Protein AF-A0A358SJ79-F1 (afdb_monomer_lite)

Foldseek 3Di:
DDWDCVLVDTAAFLQVLLQLLLVLLVQLLVCVVVVNVVSNVVSLVVNVVSVVVQQVQQVVQCVVAVHLARARHSHYHCCVDPNVQLLALSRLNNQANSVRLQSSVLSVHDDDHRVLPRLVVSVVVSVVSCVPPEDPLASFAHPPARHHALQSLLSLSCVLSDLPRQQSSVSNLVCCVQAAAQDVLKGARGFHGFDPPDPDPGTYGPDHDDDIRPVSSSVSSVVSVDVCAWDHGSVQEIEGNSNPDLVQAPAPHKDKDFQCAGPPRFGKIWIWHHHFQKIKIFMDGDFTPFKYWYAHSLQQLWFPDKPAADDDNNRSTGIHGSPDGMMITGTNHRD

pLDDT: mean 95.7, std 3.63, range [72.31, 98.81]

Structure (mmCIF, N/CA/C/O backbone):
data_AF-A0A358SJ79-F1
#
_entry.id   AF-A0A358SJ79-F1
#
loop_
_atom_site.group_PDB
_atom_site.id
_atom_site.type_symbol
_atom_site.label_atom_id
_atom_site.label_alt_id
_atom_site.label_comp_id
_atom_site.label_asym_id
_atom_site.label_entity_id
_atom_site.label_seq_id
_atom_site.pdbx_PDB_ins_code
_atom_site.Cartn_x
_atom_site.Cartn_y
_atom_site.Cartn_z
_atom_site.occupancy
_atom_site.B_iso_or_equiv
_atom_site.auth_seq_id
_atom_site.auth_comp_id
_atom_site.auth_asym_id
_atom_site.auth_atom_id
_atom_site.pdbx_PDB_model_num
ATOM 1 N N . MET A 1 1 ? 10.105 12.986 -18.912 1.00 76.25 1 MET A N 1
ATOM 2 C CA . MET A 1 1 ? 10.526 11.671 -18.401 1.00 76.25 1 MET A CA 1
ATOM 3 C C . MET A 1 1 ? 12.013 11.557 -18.623 1.00 76.25 1 MET A C 1
ATOM 5 O O . MET A 1 1 ? 12.483 11.975 -19.678 1.00 76.25 1 MET A O 1
ATOM 9 N N . GLU A 1 2 ? 12.714 11.064 -17.617 1.00 87.50 2 GLU A N 1
ATOM 10 C CA . GLU A 1 2 ? 14.151 10.809 -17.635 1.00 87.50 2 GLU A CA 1
ATOM 11 C C . GLU A 1 2 ? 14.355 9.294 -17.577 1.00 87.50 2 GLU A C 1
ATOM 13 O O . GLU A 1 2 ? 13.501 8.588 -17.044 1.00 87.50 2 GLU A O 1
ATOM 18 N N . GLU A 1 3 ? 15.413 8.803 -18.215 1.00 94.88 3 GLU A N 1
ATOM 19 C CA . GLU A 1 3 ? 15.791 7.393 -18.126 1.00 94.88 3 GLU A CA 1
ATOM 20 C C . GLU A 1 3 ? 16.609 7.199 -16.846 1.00 94.88 3 GLU A C 1
ATOM 22 O O . GLU A 1 3 ? 17.559 7.946 -16.605 1.00 94.88 3 GLU A O 1
ATOM 27 N N . THR A 1 4 ? 16.252 6.207 -16.036 1.00 94.94 4 THR A N 1
ATOM 28 C CA . THR A 1 4 ? 16.901 5.912 -14.750 1.00 94.94 4 THR A CA 1
ATOM 29 C C . THR A 1 4 ? 17.309 4.441 -14.684 1.00 94.94 4 THR A C 1
ATOM 31 O O . THR A 1 4 ? 16.914 3.633 -15.526 1.00 94.94 4 THR A O 1
ATOM 34 N N . SER A 1 5 ? 18.109 4.087 -13.674 1.00 94.44 5 SER A N 1
ATOM 35 C CA . SER A 1 5 ? 18.530 2.706 -13.398 1.00 94.44 5 SER A CA 1
ATOM 36 C C . SER A 1 5 ? 17.853 2.142 -12.137 1.00 94.44 5 SER A C 1
ATOM 38 O O . SER A 1 5 ? 18.414 1.260 -11.486 1.00 94.44 5 SER A O 1
ATOM 40 N N . ASP A 1 6 ? 16.667 2.647 -11.783 1.00 90.44 6 ASP A N 1
ATOM 41 C CA . ASP A 1 6 ? 16.073 2.481 -10.445 1.00 90.44 6 ASP A CA 1
ATOM 42 C C . ASP A 1 6 ? 15.600 1.050 -10.127 1.00 90.44 6 ASP A C 1
ATOM 44 O O . ASP A 1 6 ? 15.408 0.706 -8.963 1.00 90.44 6 ASP A O 1
ATOM 48 N N . ILE A 1 7 ? 15.493 0.179 -11.136 1.00 90.75 7 ILE A N 1
ATOM 49 C CA . ILE A 1 7 ? 15.242 -1.266 -10.962 1.00 90.75 7 ILE A CA 1
ATOM 50 C C . ILE A 1 7 ? 16.415 -2.143 -11.425 1.00 90.75 7 ILE A C 1
ATOM 52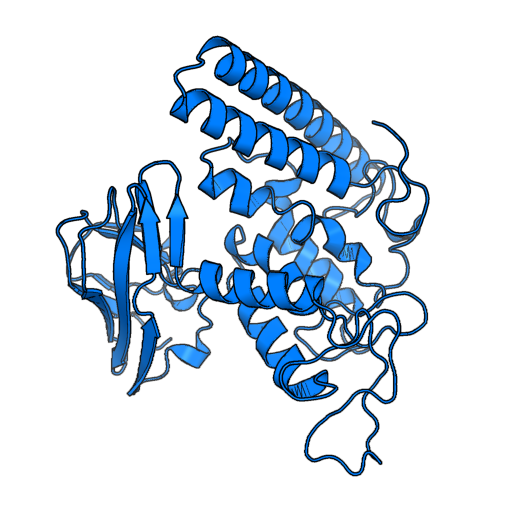 O O . ILE A 1 7 ? 16.222 -3.233 -11.973 1.00 90.75 7 ILE A O 1
ATOM 56 N N . ASP A 1 8 ? 17.642 -1.637 -11.273 1.00 90.12 8 ASP A N 1
ATOM 57 C CA . ASP A 1 8 ? 18.886 -2.257 -11.760 1.00 90.12 8 ASP A CA 1
ATOM 58 C C . ASP A 1 8 ? 18.888 -2.513 -13.280 1.00 90.12 8 ASP A C 1
ATOM 60 O O . ASP A 1 8 ? 19.526 -3.438 -13.799 1.00 90.12 8 ASP A O 1
ATOM 64 N N . ALA A 1 9 ? 18.140 -1.687 -14.012 1.00 93.06 9 ALA A N 1
ATOM 65 C CA . ALA A 1 9 ? 18.086 -1.658 -15.463 1.00 93.06 9 ALA A CA 1
ATOM 66 C C . ALA A 1 9 ? 17.730 -0.248 -15.939 1.00 93.06 9 ALA A C 1
ATOM 68 O O . ALA A 1 9 ? 16.904 0.419 -15.318 1.00 93.06 9 ALA A O 1
ATOM 69 N N . ASN A 1 10 ? 18.314 0.173 -17.062 1.00 95.88 10 ASN A N 1
ATOM 70 C CA . ASN A 1 10 ? 17.961 1.440 -17.693 1.00 95.88 10 ASN A CA 1
ATOM 71 C C . ASN A 1 10 ? 16.548 1.374 -18.279 1.00 95.88 10 ASN A C 1
ATOM 73 O O . ASN A 1 10 ? 16.220 0.417 -18.987 1.00 95.88 10 ASN A O 1
ATOM 77 N N . GLY A 1 11 ? 15.733 2.386 -18.001 1.00 95.44 11 GLY A N 1
ATOM 78 C CA . GLY A 1 11 ? 14.413 2.532 -18.599 1.00 95.44 11 GLY A CA 1
ATOM 79 C C . GLY A 1 11 ? 13.653 3.736 -18.060 1.00 95.44 11 GLY A C 1
ATOM 80 O O . GLY A 1 11 ? 14.179 4.547 -17.304 1.00 95.44 11 GLY A O 1
ATOM 81 N N . TYR A 1 12 ? 12.397 3.857 -18.484 1.00 96.38 12 TYR A N 1
ATOM 82 C CA . TYR A 1 12 ? 11.490 4.915 -18.042 1.00 96.38 12 TYR A CA 1
ATOM 83 C C . TYR A 1 12 ? 10.493 4.321 -17.062 1.00 96.38 12 TYR A C 1
ATOM 85 O O . TYR A 1 12 ? 9.410 3.895 -17.464 1.00 96.38 12 TYR A O 1
ATOM 93 N N . TRP A 1 13 ? 10.859 4.226 -15.791 1.00 96.12 13 TRP A N 1
ATOM 94 C CA . TRP A 1 13 ? 10.078 3.441 -14.849 1.00 96.12 13 TRP A CA 1
ATOM 95 C C . TRP A 1 13 ? 8.879 4.223 -14.312 1.00 96.12 13 TRP A C 1
ATOM 97 O O . TRP A 1 13 ? 8.912 5.428 -14.053 1.00 96.12 13 TRP A O 1
ATOM 107 N N . THR A 1 14 ? 7.760 3.519 -14.169 1.00 95.25 14 THR A N 1
ATOM 108 C CA . THR A 1 14 ? 6.545 4.081 -13.559 1.00 95.25 14 THR A CA 1
ATOM 109 C C . THR A 1 14 ? 6.793 4.530 -12.126 1.00 95.25 14 THR A C 1
ATOM 111 O O . THR A 1 14 ? 6.205 5.513 -11.676 1.00 95.25 14 THR A O 1
ATOM 114 N N . ILE A 1 15 ? 7.685 3.833 -11.422 1.00 95.19 15 ILE A N 1
ATOM 115 C CA . ILE A 1 15 ? 7.997 4.107 -10.029 1.00 95.19 15 ILE A CA 1
ATOM 116 C C . ILE A 1 15 ? 8.575 5.496 -9.807 1.00 95.19 15 ILE A C 1
ATOM 118 O O . ILE A 1 15 ? 8.064 6.188 -8.939 1.00 95.19 15 ILE A O 1
ATOM 122 N N . ASP A 1 16 ? 9.498 5.952 -10.649 1.00 95.56 16 ASP A N 1
ATOM 123 C CA . ASP A 1 16 ? 10.162 7.253 -10.517 1.00 95.56 16 ASP A CA 1
ATOM 124 C C . ASP A 1 16 ? 9.137 8.398 -10.499 1.00 95.56 16 ASP A C 1
ATOM 126 O O . ASP A 1 16 ? 9.213 9.347 -9.716 1.00 95.56 16 ASP A O 1
ATOM 130 N N . ASN A 1 17 ? 8.109 8.284 -11.346 1.00 95.75 17 ASN A N 1
ATOM 131 C CA . ASN A 1 17 ? 7.041 9.275 -11.439 1.00 95.75 17 ASN A CA 1
ATOM 132 C C . ASN A 1 17 ? 6.123 9.218 -10.209 1.00 95.75 17 ASN A C 1
ATOM 134 O O . ASN A 1 17 ? 5.745 10.262 -9.677 1.00 95.75 17 ASN A O 1
ATOM 138 N N . TYR A 1 18 ? 5.785 8.020 -9.722 1.00 96.50 18 TYR A N 1
ATOM 139 C CA . TYR A 1 18 ? 4.982 7.871 -8.506 1.00 96.50 18 TYR A CA 1
ATOM 140 C C . TYR A 1 18 ? 5.740 8.283 -7.238 1.00 96.50 18 TYR A C 1
ATOM 142 O O . TYR A 1 18 ? 5.146 8.912 -6.364 1.00 96.50 18 TYR A O 1
ATOM 150 N N . GLU A 1 19 ? 7.042 8.026 -7.151 1.00 95.50 19 GLU A N 1
ATOM 151 C CA . GLU A 1 19 ? 7.907 8.523 -6.079 1.00 95.50 19 GLU A CA 1
ATOM 152 C C . GLU A 1 19 ? 7.944 10.048 -6.059 1.00 95.50 19 GLU A C 1
ATOM 154 O O . GLU A 1 19 ? 7.731 10.663 -5.012 1.00 95.50 19 GLU A O 1
ATOM 159 N N . ALA A 1 20 ? 8.132 10.679 -7.220 1.00 96.25 20 ALA A N 1
ATOM 160 C CA . ALA A 1 20 ? 8.110 12.132 -7.333 1.00 96.25 20 ALA A CA 1
ATOM 161 C C . ALA A 1 20 ? 6.735 12.719 -6.958 1.00 96.25 20 ALA A C 1
ATOM 163 O O . ALA A 1 20 ? 6.667 13.716 -6.234 1.00 96.25 20 ALA A O 1
ATOM 164 N N . LEU A 1 21 ? 5.631 12.084 -7.371 1.00 97.75 21 LEU A N 1
ATOM 165 C CA . LEU A 1 21 ? 4.280 12.474 -6.954 1.00 97.75 21 LEU A CA 1
ATOM 166 C C . LEU A 1 21 ? 4.099 12.371 -5.435 1.00 97.75 21 LEU A C 1
ATOM 168 O O . LEU A 1 21 ? 3.561 13.292 -4.813 1.00 97.75 21 LEU A O 1
ATOM 172 N N . MET A 1 22 ? 4.568 11.284 -4.824 1.00 96.81 22 MET A N 1
ATOM 173 C CA . MET A 1 22 ? 4.518 11.108 -3.375 1.00 96.81 22 MET A CA 1
ATOM 174 C C . MET A 1 22 ? 5.373 12.159 -2.648 1.00 96.81 22 MET A C 1
ATOM 176 O O . MET A 1 22 ? 4.917 12.779 -1.683 1.00 96.81 22 MET A O 1
ATOM 180 N N . GLY A 1 23 ? 6.577 12.438 -3.154 1.00 97.12 23 GLY A N 1
ATOM 181 C CA . GLY A 1 23 ? 7.464 13.479 -2.637 1.00 97.12 23 GLY A CA 1
ATOM 182 C C . GLY A 1 23 ? 6.829 14.871 -2.678 1.00 97.12 23 GLY A C 1
ATOM 183 O O . GLY A 1 23 ? 6.860 15.594 -1.682 1.00 97.12 23 GLY A O 1
ATOM 184 N N . LEU A 1 24 ? 6.180 15.233 -3.789 1.00 98.31 24 LEU A N 1
ATOM 185 C CA . LEU A 1 24 ? 5.467 16.506 -3.934 1.00 98.31 24 LEU A CA 1
ATOM 186 C C . LEU A 1 24 ? 4.251 16.603 -2.999 1.00 98.31 24 LEU A C 1
ATOM 188 O O . LEU A 1 24 ? 4.017 17.661 -2.409 1.00 98.31 24 LEU A O 1
ATOM 192 N N . ALA A 1 25 ? 3.506 15.510 -2.808 1.00 97.81 25 ALA A N 1
ATOM 193 C CA . ALA A 1 25 ? 2.391 15.455 -1.862 1.00 97.81 25 ALA A CA 1
ATOM 194 C C . ALA A 1 25 ? 2.851 15.673 -0.410 1.00 97.81 25 ALA A C 1
ATOM 196 O O . ALA A 1 25 ? 2.281 16.503 0.307 1.00 97.81 25 ALA A O 1
ATOM 197 N N . ALA A 1 26 ? 3.912 14.977 0.007 1.00 96.94 26 ALA A N 1
ATOM 198 C CA . ALA A 1 26 ? 4.508 15.148 1.329 1.00 96.94 26 ALA A CA 1
ATOM 199 C C . ALA A 1 26 ? 5.094 16.558 1.509 1.00 96.94 26 ALA A C 1
ATOM 201 O O . ALA A 1 26 ? 4.888 17.190 2.547 1.00 96.94 26 ALA A O 1
ATOM 202 N N . TYR A 1 27 ? 5.777 17.087 0.488 1.00 98.25 27 TYR A N 1
ATOM 203 C CA . TYR A 1 27 ? 6.354 18.429 0.526 1.00 98.25 27 TYR A CA 1
ATOM 204 C C . TYR A 1 27 ? 5.282 19.516 0.651 1.00 98.25 27 TYR A C 1
ATOM 206 O O . TYR A 1 27 ? 5.424 20.414 1.482 1.00 98.25 27 TYR A O 1
ATOM 214 N N . ARG A 1 28 ? 4.174 19.404 -0.098 1.00 98.25 28 ARG A N 1
ATOM 215 C CA . ARG A 1 28 ? 3.013 20.295 0.050 1.00 98.25 28 ARG A CA 1
ATOM 216 C C . ARG A 1 28 ? 2.529 20.311 1.496 1.00 98.25 28 ARG A C 1
ATOM 218 O O . ARG A 1 28 ? 2.391 21.383 2.080 1.00 98.25 28 ARG A O 1
ATOM 225 N N . TRP A 1 29 ? 2.315 19.130 2.077 1.00 96.12 29 TRP A N 1
ATOM 226 C CA . TRP A 1 29 ? 1.846 19.012 3.456 1.00 96.12 29 TRP A CA 1
ATOM 227 C C . TRP A 1 29 ? 2.824 19.649 4.453 1.00 96.12 29 TRP A C 1
ATOM 229 O O . TRP A 1 29 ? 2.403 20.412 5.321 1.00 96.12 29 TRP A O 1
ATOM 239 N N . LEU A 1 30 ? 4.133 19.409 4.309 1.00 97.00 30 LEU A N 1
ATOM 240 C CA . LEU A 1 30 ? 5.160 20.027 5.156 1.00 97.00 30 LEU A CA 1
ATOM 241 C C . LEU A 1 30 ? 5.162 21.557 5.036 1.00 97.00 30 LEU A C 1
ATOM 243 O O . LEU A 1 30 ? 5.244 22.251 6.050 1.00 97.00 30 LEU A O 1
ATOM 247 N N . ALA A 1 31 ? 5.039 22.087 3.816 1.00 98.38 31 ALA A N 1
ATOM 248 C CA . ALA A 1 31 ? 4.959 23.522 3.568 1.00 98.38 31 ALA A CA 1
ATOM 249 C C . ALA A 1 31 ? 3.730 24.153 4.247 1.00 98.38 31 ALA A C 1
ATOM 251 O O . ALA A 1 31 ? 3.844 25.225 4.845 1.00 98.38 31 ALA A O 1
ATOM 252 N N . GLU A 1 32 ? 2.583 23.468 4.229 1.00 96.69 32 GLU A N 1
ATOM 253 C CA . GLU A 1 32 ? 1.379 23.876 4.963 1.00 96.69 32 GLU A CA 1
ATOM 254 C C . GLU A 1 32 ? 1.614 23.883 6.480 1.00 96.69 32 GLU A C 1
ATOM 256 O O . GLU A 1 32 ? 1.250 24.857 7.142 1.00 96.69 32 GLU A O 1
ATOM 261 N N . GLN A 1 33 ? 2.281 22.859 7.033 1.00 94.88 33 GLN A N 1
ATOM 262 C CA . GLN A 1 33 ? 2.555 22.781 8.476 1.00 94.88 33 GLN A CA 1
ATOM 263 C C . GLN A 1 33 ? 3.428 23.936 8.984 1.00 94.88 33 GLN A C 1
ATOM 265 O O . GLN A 1 33 ? 3.256 24.385 10.116 1.00 94.88 33 GLN A O 1
ATOM 270 N N . VAL A 1 34 ? 4.350 24.438 8.158 1.00 97.44 34 VAL A N 1
ATOM 271 C CA . VAL A 1 34 ? 5.214 25.581 8.511 1.00 97.44 34 VAL A CA 1
ATOM 272 C C . VAL A 1 34 ? 4.641 26.935 8.070 1.00 97.44 34 VAL A C 1
ATOM 274 O O . VAL A 1 34 ? 5.309 27.958 8.213 1.00 97.44 34 VAL A O 1
ATOM 277 N N . GLY A 1 35 ? 3.418 26.966 7.528 1.00 98.00 35 GLY A N 1
ATOM 278 C CA . GLY A 1 35 ? 2.746 28.191 7.084 1.00 98.00 35 GLY A CA 1
ATOM 279 C C . GLY A 1 35 ? 3.306 28.803 5.793 1.00 98.00 35 GLY A C 1
ATOM 280 O O . GLY A 1 35 ? 3.017 29.961 5.488 1.00 98.00 35 GLY A O 1
ATOM 281 N N . ASN A 1 36 ? 4.097 28.056 5.017 1.00 98.50 36 ASN A N 1
ATOM 282 C CA . ASN A 1 36 ? 4.659 28.520 3.750 1.00 98.50 36 ASN A CA 1
ATOM 283 C C . ASN A 1 36 ? 3.694 28.243 2.588 1.00 98.50 36 ASN A C 1
ATOM 285 O O . ASN A 1 36 ? 3.856 27.300 1.811 1.00 98.50 36 ASN A O 1
ATOM 289 N N . THR A 1 37 ? 2.685 29.103 2.459 1.00 98.19 37 THR A N 1
ATOM 290 C CA . THR A 1 37 ? 1.635 28.975 1.437 1.00 98.19 37 THR A CA 1
ATOM 291 C C . THR A 1 37 ? 2.170 29.042 0.005 1.00 98.19 37 THR A C 1
ATOM 293 O O . THR A 1 37 ? 1.609 28.400 -0.880 1.00 98.19 37 THR A O 1
ATOM 296 N N . GLY A 1 38 ? 3.273 29.763 -0.232 1.00 98.69 38 GLY A N 1
ATOM 297 C CA . GLY A 1 38 ? 3.918 29.842 -1.546 1.00 98.69 38 GLY A CA 1
ATOM 298 C C . GLY A 1 38 ? 4.510 28.504 -1.991 1.00 98.69 38 GLY A C 1
ATOM 299 O O . GLY A 1 38 ? 4.260 28.069 -3.112 1.00 98.69 38 GLY A O 1
ATOM 300 N N . GLN A 1 39 ? 5.239 27.821 -1.101 1.00 98.69 39 GLN A N 1
ATOM 301 C CA . GLN A 1 39 ? 5.786 26.490 -1.392 1.00 98.69 39 GLN A CA 1
ATOM 302 C C . GLN A 1 39 ? 4.693 25.426 -1.490 1.00 98.69 39 GLN A C 1
ATOM 304 O O . GLN A 1 39 ? 4.758 24.578 -2.374 1.00 98.69 39 GLN A O 1
ATOM 309 N N . ALA A 1 40 ? 3.650 25.505 -0.658 1.00 98.62 40 ALA A N 1
ATOM 310 C CA . ALA A 1 40 ? 2.503 24.607 -0.769 1.00 98.62 40 ALA A CA 1
ATOM 311 C C . ALA A 1 40 ? 1.800 24.743 -2.134 1.00 98.62 40 ALA A C 1
ATOM 313 O O . ALA A 1 40 ? 1.504 23.740 -2.784 1.00 98.62 40 ALA A O 1
ATOM 314 N N . ALA A 1 41 ? 1.583 25.976 -2.606 1.00 98.75 41 ALA A N 1
ATOM 315 C CA . ALA A 1 41 ? 0.979 26.233 -3.912 1.00 98.75 41 ALA A CA 1
ATOM 316 C C . ALA A 1 41 ? 1.869 25.765 -5.075 1.00 98.75 41 ALA A C 1
ATOM 318 O O . ALA A 1 41 ? 1.364 25.158 -6.020 1.00 98.75 41 ALA A O 1
ATOM 319 N N . TRP A 1 42 ? 3.184 26.001 -4.996 1.00 98.81 42 TRP A N 1
ATOM 320 C CA . TRP A 1 42 ? 4.139 25.494 -5.985 1.00 98.81 42 TRP A CA 1
ATOM 321 C C . TRP A 1 42 ? 4.118 23.963 -6.046 1.00 98.81 42 TRP A C 1
ATOM 323 O O . TRP A 1 42 ? 3.894 23.400 -7.114 1.00 98.81 42 TRP A O 1
ATOM 333 N N . ALA A 1 43 ? 4.230 23.293 -4.897 1.00 98.75 43 ALA A N 1
ATOM 334 C CA . ALA A 1 43 ? 4.211 21.835 -4.805 1.00 98.75 43 ALA A CA 1
ATOM 335 C C . ALA A 1 43 ? 2.922 21.236 -5.384 1.00 98.75 43 ALA A C 1
ATOM 337 O O . ALA A 1 43 ? 2.965 20.248 -6.112 1.00 98.75 43 ALA A O 1
ATOM 338 N N . ALA A 1 44 ? 1.771 21.857 -5.104 1.00 98.62 44 ALA A N 1
ATOM 339 C CA . ALA A 1 44 ? 0.490 21.442 -5.666 1.00 98.62 44 ALA A CA 1
ATOM 340 C C . ALA A 1 44 ? 0.434 21.607 -7.196 1.00 98.62 44 ALA A C 1
ATOM 342 O O . ALA A 1 44 ? -0.140 20.757 -7.878 1.00 98.62 44 ALA A O 1
ATOM 343 N N . SER A 1 45 ? 1.032 22.673 -7.737 1.00 98.75 45 SER A N 1
ATOM 344 C CA . SER A 1 45 ? 1.116 22.907 -9.183 1.00 98.75 45 SER A CA 1
ATOM 345 C C . SER A 1 45 ? 2.024 21.888 -9.875 1.00 98.75 45 SER A C 1
ATOM 347 O O . SER A 1 45 ? 1.630 21.317 -10.891 1.00 98.75 45 SER A O 1
ATOM 349 N N . GLU A 1 46 ? 3.209 21.624 -9.318 1.00 98.81 46 GLU A N 1
ATOM 350 C CA . GLU A 1 46 ? 4.125 20.604 -9.845 1.00 98.81 46 GLU A CA 1
ATOM 351 C C . GLU A 1 46 ? 3.501 19.211 -9.772 1.00 98.81 46 GLU A C 1
ATOM 353 O O . GLU A 1 46 ? 3.548 18.465 -10.747 1.00 98.81 46 GLU A O 1
ATOM 358 N N . TYR A 1 47 ? 2.832 18.888 -8.660 1.00 98.69 47 TYR A N 1
ATOM 359 C CA . TYR A 1 47 ? 2.112 17.627 -8.501 1.00 98.69 47 TYR A CA 1
ATOM 360 C C . TYR A 1 47 ? 1.059 17.450 -9.597 1.00 98.69 47 TYR A C 1
ATOM 362 O O . TYR A 1 47 ? 1.017 16.416 -10.257 1.00 98.69 47 TYR A O 1
ATOM 370 N N . ALA A 1 48 ? 0.217 18.464 -9.822 1.00 98.75 48 ALA A N 1
ATOM 371 C CA . ALA A 1 48 ? -0.835 18.397 -10.831 1.00 98.75 48 ALA A CA 1
ATOM 372 C C . ALA A 1 48 ? -0.266 18.268 -12.254 1.00 98.75 48 ALA A C 1
ATOM 374 O O . ALA A 1 48 ? -0.796 17.506 -13.061 1.00 98.75 48 ALA A O 1
ATOM 375 N N . SER A 1 49 ? 0.822 18.985 -12.550 1.00 98.62 49 SER A N 1
ATOM 376 C CA . SER A 1 49 ? 1.528 18.910 -13.833 1.00 98.62 49 SER A CA 1
ATOM 377 C C . SER A 1 49 ? 2.119 17.516 -14.074 1.00 98.62 49 SER A C 1
ATOM 379 O O . SER A 1 49 ? 1.882 16.911 -15.123 1.00 98.62 49 SER A O 1
ATOM 381 N N . LEU A 1 50 ? 2.830 16.970 -13.080 1.00 98.25 50 LEU A N 1
ATOM 382 C CA . LEU A 1 50 ? 3.433 15.642 -13.153 1.00 98.25 50 LEU A CA 1
ATOM 383 C C . LEU A 1 50 ? 2.373 14.543 -13.254 1.00 98.25 50 LEU A C 1
ATOM 385 O O . LEU A 1 50 ? 2.521 13.639 -14.075 1.00 98.25 50 LEU A O 1
ATOM 389 N N . LEU A 1 51 ? 1.289 14.634 -12.478 1.00 98.50 51 LEU A N 1
ATOM 390 C CA . LEU A 1 51 ? 0.198 13.661 -12.523 1.00 98.50 51 LEU A CA 1
ATOM 391 C C . LEU A 1 51 ? -0.443 13.650 -13.911 1.00 98.50 51 LEU A C 1
ATOM 393 O O . LEU A 1 51 ? -0.567 12.593 -14.517 1.00 98.50 51 LEU A O 1
ATOM 397 N N . ALA A 1 52 ? -0.745 14.826 -14.470 1.00 98.56 52 ALA A N 1
ATOM 398 C CA . ALA A 1 52 ? -1.306 14.932 -15.813 1.00 98.56 52 ALA A CA 1
ATOM 399 C C . ALA A 1 52 ? -0.371 14.364 -16.896 1.00 98.56 52 ALA A C 1
ATOM 401 O O . ALA A 1 52 ? -0.840 13.731 -17.841 1.00 98.56 52 ALA A O 1
ATOM 402 N N . ALA A 1 53 ? 0.945 14.577 -16.785 1.00 98.19 53 ALA A N 1
ATOM 403 C CA . ALA A 1 53 ? 1.920 14.026 -17.728 1.00 98.19 53 ALA A CA 1
ATOM 404 C C . ALA A 1 53 ? 2.073 12.500 -17.596 1.00 98.19 53 ALA A C 1
ATOM 406 O O . ALA A 1 53 ? 2.170 11.804 -18.611 1.00 98.19 53 ALA A O 1
ATOM 407 N N . THR A 1 54 ? 2.067 11.997 -16.360 1.00 97.56 54 THR A N 1
ATOM 408 C CA . THR A 1 54 ? 2.130 10.566 -16.033 1.00 97.56 54 THR A CA 1
ATOM 409 C C . THR A 1 54 ? 0.895 9.854 -16.577 1.00 97.56 54 THR A C 1
ATOM 411 O O . THR A 1 54 ? 1.025 8.925 -17.374 1.00 97.56 54 THR A O 1
ATOM 414 N N . ASP A 1 55 ? -0.295 10.360 -16.244 1.00 98.38 55 ASP A N 1
ATOM 415 C CA . ASP A 1 55 ? -1.578 9.816 -16.689 1.00 98.38 55 ASP A CA 1
ATOM 416 C C . ASP A 1 55 ? -1.680 9.832 -18.212 1.00 98.38 55 ASP A C 1
ATOM 418 O O . ASP A 1 55 ? -1.919 8.794 -18.818 1.00 98.38 55 ASP A O 1
ATOM 422 N N . LYS A 1 56 ? -1.378 10.968 -18.856 1.00 98.50 56 LYS A N 1
ATOM 423 C CA . LYS A 1 56 ? -1.395 11.080 -20.322 1.00 98.50 56 LYS A CA 1
ATOM 424 C C . LYS A 1 56 ? -0.484 10.059 -21.002 1.00 98.50 56 LYS A C 1
ATOM 426 O O . LYS A 1 56 ? -0.812 9.574 -22.083 1.00 98.50 56 LYS A O 1
ATOM 431 N N . THR A 1 57 ? 0.682 9.792 -20.421 1.00 98.44 57 THR A N 1
ATOM 432 C CA . THR A 1 57 ? 1.637 8.841 -20.995 1.00 98.44 57 THR A CA 1
ATOM 433 C C . THR A 1 57 ? 1.108 7.417 -20.864 1.00 98.44 57 THR A C 1
ATOM 435 O O . THR A 1 57 ? 1.050 6.699 -21.857 1.00 98.44 57 THR A O 1
ATOM 438 N N . LEU A 1 58 ? 0.639 7.032 -19.677 1.00 98.25 58 LEU A N 1
ATOM 439 C CA . LEU A 1 58 ? 0.075 5.702 -19.446 1.00 98.25 58 LEU A CA 1
ATOM 440 C C . LEU A 1 58 ? -1.206 5.467 -20.255 1.00 98.25 58 LEU A C 1
ATOM 442 O O . LEU A 1 58 ? -1.358 4.402 -20.848 1.00 98.25 58 LEU A O 1
ATOM 446 N N . ASP A 1 59 ? -2.074 6.473 -20.367 1.00 98.38 59 ASP A N 1
ATOM 447 C CA . ASP A 1 59 ? -3.279 6.442 -21.204 1.00 98.38 59 ASP A CA 1
ATOM 448 C C . ASP A 1 59 ? -2.964 6.275 -22.698 1.00 98.38 59 ASP A C 1
ATOM 450 O O . ASP A 1 59 ? -3.831 5.849 -23.459 1.00 98.38 59 ASP A O 1
ATOM 454 N N . ALA A 1 60 ? -1.744 6.593 -23.141 1.00 98.38 60 ALA A N 1
ATOM 455 C CA . ALA A 1 60 ? -1.288 6.312 -24.499 1.00 98.38 60 ALA A CA 1
ATOM 456 C C . ALA A 1 60 ? -0.671 4.907 -24.616 1.00 98.38 60 ALA A C 1
ATOM 458 O O . ALA A 1 60 ? -1.035 4.159 -25.523 1.00 98.38 60 ALA A O 1
ATOM 459 N N . THR A 1 61 ? 0.224 4.539 -23.695 1.00 98.38 61 THR A N 1
ATOM 460 C CA . THR A 1 61 ? 0.959 3.262 -23.708 1.00 98.38 61 THR A CA 1
ATOM 461 C C . THR A 1 61 ? 0.027 2.062 -23.544 1.00 98.38 61 THR A C 1
ATOM 463 O O . THR A 1 61 ? 0.050 1.131 -24.344 1.00 98.38 61 THR A O 1
ATOM 466 N N . ILE A 1 62 ? -0.857 2.095 -22.544 1.00 98.56 62 ILE A N 1
ATOM 467 C CA . ILE A 1 62 ? -1.741 0.972 -22.201 1.00 98.56 62 ILE A CA 1
ATOM 468 C C . ILE A 1 62 ? -2.593 0.511 -23.396 1.00 98.56 62 ILE A C 1
ATOM 470 O O . ILE A 1 62 ? -2.548 -0.678 -23.721 1.00 98.56 62 ILE A O 1
ATOM 474 N N . PRO A 1 63 ? -3.353 1.380 -24.093 1.00 98.31 63 PRO A N 1
ATOM 475 C CA . PRO A 1 63 ? -4.120 0.944 -25.255 1.00 98.31 63 PRO A CA 1
ATOM 476 C C . PRO A 1 63 ? -3.252 0.621 -26.478 1.00 98.31 63 PRO A C 1
ATOM 478 O O . PRO A 1 63 ? -3.642 -0.263 -27.241 1.00 98.31 63 PRO A O 1
ATOM 481 N N . ALA A 1 64 ? -2.109 1.293 -26.676 1.00 98.31 64 ALA A N 1
ATOM 482 C CA . ALA A 1 64 ? -1.208 1.023 -27.801 1.00 98.31 64 ALA A CA 1
ATOM 483 C C . ALA A 1 64 ? -0.619 -0.396 -27.748 1.00 98.31 64 ALA A C 1
ATOM 485 O O . ALA A 1 64 ? -0.504 -1.049 -28.784 1.00 98.31 64 ALA A O 1
ATOM 486 N N . ASP A 1 65 ? -0.330 -0.886 -26.542 1.00 98.06 65 ASP A N 1
ATOM 487 C CA . ASP A 1 65 ? 0.206 -2.226 -26.287 1.00 98.06 65 ASP A CA 1
ATOM 488 C C . ASP A 1 65 ? -0.865 -3.246 -25.851 1.00 98.06 65 ASP A C 1
ATOM 490 O O . ASP A 1 65 ? -0.545 -4.375 -25.478 1.00 98.06 65 ASP A O 1
ATOM 494 N N . HIS A 1 66 ? -2.151 -2.874 -25.907 1.00 97.69 66 HIS A N 1
ATOM 495 C CA . HIS A 1 66 ? -3.291 -3.718 -25.521 1.00 97.69 66 HIS A CA 1
ATOM 496 C C . HIS A 1 66 ? -3.211 -4.273 -24.085 1.00 97.69 66 HIS A C 1
ATOM 498 O O . HIS A 1 66 ? -3.566 -5.425 -23.821 1.00 97.69 66 HIS A O 1
ATOM 504 N N . LEU A 1 67 ? -2.753 -3.450 -23.142 1.00 98.25 67 LEU A N 1
ATOM 505 C CA . LEU A 1 67 ? -2.562 -3.831 -21.746 1.00 98.25 67 LEU A CA 1
ATOM 506 C C . LEU A 1 67 ? -3.849 -3.689 -20.934 1.00 98.25 67 LEU A C 1
ATOM 508 O O . LEU A 1 67 ? -4.681 -2.815 -21.167 1.00 98.25 67 LEU A O 1
ATOM 512 N N . SER A 1 68 ? -3.988 -4.547 -19.926 1.00 97.00 68 SER A N 1
ATOM 513 C CA . SER A 1 68 ? -5.079 -4.511 -18.943 1.00 97.00 68 SER A CA 1
ATOM 514 C C . SER A 1 68 ? -4.565 -4.301 -17.516 1.00 97.00 68 SER A C 1
ATOM 516 O O . SER A 1 68 ? -5.228 -4.686 -16.557 1.00 97.00 68 SER A O 1
ATOM 518 N N . TYR A 1 69 ? -3.346 -3.789 -17.376 1.00 97.81 69 TYR A N 1
ATOM 519 C CA . TYR A 1 69 ? -2.619 -3.622 -16.122 1.00 97.81 69 TYR A CA 1
ATOM 520 C C . TYR A 1 69 ? -1.688 -2.409 -16.235 1.00 97.81 69 TYR A C 1
ATOM 522 O O . TYR A 1 69 ? -1.456 -1.909 -17.336 1.00 97.81 69 TYR A O 1
ATOM 530 N N . LEU A 1 70 ? -1.154 -1.951 -15.105 1.00 97.06 70 LEU A N 1
ATOM 531 C CA . LEU A 1 70 ? -0.141 -0.904 -15.046 1.00 97.06 70 LEU A CA 1
ATOM 532 C C . LEU A 1 70 ? 1.242 -1.506 -15.370 1.00 97.06 70 LEU A C 1
ATOM 534 O O . LEU A 1 70 ? 1.737 -2.319 -14.582 1.00 97.06 70 LEU A O 1
ATOM 538 N N . PRO A 1 71 ? 1.867 -1.179 -16.517 1.00 96.88 71 PRO A N 1
ATOM 539 C CA . PRO A 1 71 ? 3.215 -1.651 -16.823 1.00 96.88 71 PRO A CA 1
ATOM 540 C C . PRO A 1 71 ? 4.245 -1.076 -15.846 1.00 96.88 71 PRO A C 1
ATOM 542 O O . PRO A 1 71 ? 4.048 0.000 -15.302 1.00 96.88 71 PRO A O 1
ATOM 545 N N . CYS A 1 72 ? 5.368 -1.767 -15.634 1.00 95.25 72 CYS A N 1
ATOM 546 C CA . CYS A 1 72 ? 6.453 -1.236 -14.805 1.00 95.25 72 CYS A CA 1
ATOM 547 C C . CYS A 1 72 ? 7.221 -0.105 -15.520 1.00 95.25 72 CYS A C 1
ATOM 549 O O . CYS A 1 72 ? 7.816 0.740 -14.856 1.00 95.25 72 CYS A O 1
ATOM 551 N N . SER A 1 73 ? 7.144 -0.034 -16.854 1.00 95.94 73 SER A N 1
ATOM 552 C CA . SER A 1 73 ? 7.667 1.061 -17.680 1.00 95.94 73 SER A CA 1
ATOM 553 C C . SER A 1 73 ? 6.544 1.988 -18.140 1.00 95.94 73 SER A C 1
ATOM 555 O O . SER A 1 73 ? 5.433 1.545 -18.416 1.00 95.94 73 SER A O 1
ATOM 557 N N . MET A 1 74 ? 6.841 3.277 -18.263 1.00 97.06 74 MET A N 1
ATOM 558 C CA . MET A 1 74 ? 5.923 4.301 -18.754 1.00 97.06 74 MET A CA 1
ATOM 559 C C . MET A 1 74 ? 5.595 4.142 -20.243 1.00 97.06 74 MET A C 1
ATOM 561 O O . MET A 1 74 ? 4.546 4.616 -20.677 1.00 97.06 74 MET A O 1
ATOM 565 N N . ILE A 1 75 ? 6.478 3.525 -21.036 1.00 96.88 75 ILE A N 1
ATOM 566 C CA . ILE A 1 75 ? 6.431 3.609 -22.508 1.00 96.88 75 ILE A CA 1
ATOM 567 C C . ILE A 1 75 ? 6.415 2.263 -23.240 1.00 96.88 75 ILE A C 1
ATOM 569 O O . ILE A 1 75 ? 6.419 2.253 -24.467 1.00 96.88 75 ILE A O 1
ATOM 573 N N . GLU A 1 76 ? 6.441 1.140 -22.524 1.00 96.25 76 GLU A N 1
ATOM 574 C CA . GLU A 1 76 ? 6.489 -0.187 -23.145 1.00 96.25 76 GLU A CA 1
ATOM 575 C C . GLU A 1 76 ? 5.876 -1.264 -22.229 1.00 96.25 76 GLU A C 1
ATOM 577 O O . GLU A 1 76 ? 5.835 -1.100 -21.002 1.00 96.25 76 GLU A O 1
ATOM 582 N N . PRO A 1 77 ? 5.421 -2.399 -22.785 1.00 96.94 77 PRO A N 1
ATOM 583 C CA . PRO A 1 77 ? 4.834 -3.471 -21.997 1.00 96.94 77 PRO A CA 1
ATOM 584 C C . PRO A 1 77 ? 5.899 -4.237 -21.208 1.00 96.94 77 PRO A C 1
ATOM 586 O O . PRO A 1 77 ? 7.042 -4.368 -21.639 1.00 96.94 77 PRO A O 1
ATOM 589 N N . ASN A 1 78 ? 5.503 -4.863 -20.092 1.00 96.69 78 ASN A N 1
ATOM 590 C CA . ASN A 1 78 ? 6.411 -5.699 -19.287 1.00 96.69 78 ASN A CA 1
ATOM 591 C C . ASN A 1 78 ? 7.119 -6.795 -20.102 1.00 96.69 78 ASN A C 1
ATOM 593 O O . ASN A 1 78 ? 8.223 -7.180 -19.752 1.00 96.69 78 ASN A O 1
ATOM 597 N N . THR A 1 79 ? 6.527 -7.299 -21.189 1.00 95.50 79 THR A N 1
ATOM 598 C CA . THR A 1 79 ? 7.176 -8.284 -22.076 1.00 95.50 79 THR A CA 1
ATOM 599 C C . THR A 1 79 ? 8.364 -7.727 -22.863 1.00 95.50 79 THR A C 1
ATOM 601 O O . THR A 1 79 ? 9.157 -8.513 -23.372 1.00 95.50 79 THR A O 1
ATOM 604 N N . GLY A 1 80 ? 8.474 -6.402 -22.991 1.00 94.38 80 GLY A N 1
ATOM 605 C CA . GLY A 1 80 ? 9.546 -5.708 -23.706 1.00 94.38 80 GLY A CA 1
ATOM 606 C C . GLY A 1 80 ? 10.697 -5.231 -22.819 1.00 94.38 80 GLY A C 1
ATOM 607 O O . GLY A 1 80 ? 11.672 -4.714 -23.348 1.00 94.38 80 GLY A O 1
ATOM 608 N N . ASN A 1 81 ? 10.615 -5.412 -21.496 1.00 93.75 81 ASN A N 1
ATOM 609 C CA . ASN A 1 81 ? 11.549 -4.809 -20.544 1.00 93.75 81 ASN A CA 1
ATOM 610 C C . ASN A 1 81 ? 12.002 -5.783 -19.442 1.00 93.75 81 ASN A C 1
ATOM 612 O O . ASN A 1 81 ? 11.790 -6.996 -19.523 1.00 93.75 81 ASN A O 1
ATOM 616 N N . ARG A 1 82 ? 12.641 -5.253 -18.388 1.00 92.38 82 ARG A N 1
ATOM 617 C CA . ARG A 1 82 ? 13.171 -6.034 -17.257 1.00 92.38 82 ARG A CA 1
ATOM 618 C C . ARG A 1 82 ? 12.127 -6.942 -16.595 1.00 92.38 82 ARG A C 1
ATOM 620 O O . ARG A 1 82 ? 12.458 -8.048 -16.171 1.00 92.38 82 ARG A O 1
ATOM 627 N N . CYS A 1 83 ? 10.869 -6.511 -16.569 1.00 95.19 83 CYS A N 1
ATOM 628 C CA . CYS 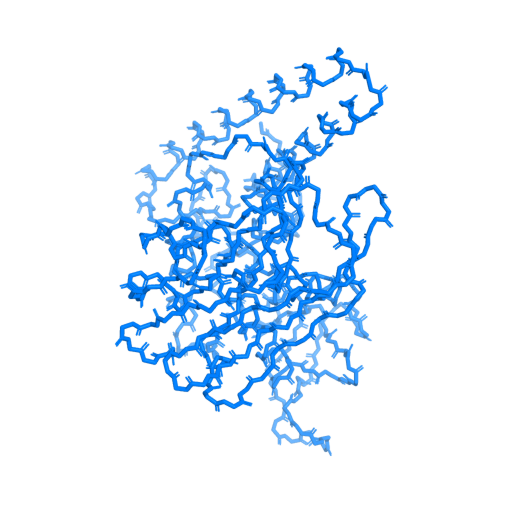A 1 83 ? 9.745 -7.183 -15.919 1.00 95.19 83 CYS A CA 1
ATOM 629 C C . CYS A 1 83 ? 9.141 -8.330 -16.760 1.00 95.19 83 CYS A C 1
ATOM 631 O O . CYS A 1 83 ? 8.060 -8.847 -16.435 1.00 95.19 83 CYS A O 1
ATOM 633 N N . ALA A 1 84 ? 9.804 -8.737 -17.853 1.00 96.12 84 ALA A N 1
ATOM 634 C CA . ALA A 1 84 ? 9.351 -9.811 -18.739 1.00 96.12 84 ALA A CA 1
ATOM 635 C C . ALA A 1 84 ? 9.346 -11.178 -18.045 1.00 96.12 84 ALA A C 1
ATOM 637 O O . ALA A 1 84 ? 8.462 -12.004 -18.302 1.00 96.12 84 ALA A O 1
ATOM 638 N N . ASN A 1 85 ? 10.277 -11.406 -17.115 1.00 96.06 85 ASN A N 1
ATOM 639 C CA . ASN A 1 85 ? 10.220 -12.569 -16.241 1.00 96.06 85 ASN A CA 1
ATOM 640 C C . ASN A 1 85 ? 9.091 -12.390 -15.216 1.00 96.06 85 ASN A C 1
ATOM 642 O O . ASN A 1 85 ? 9.032 -11.387 -14.515 1.00 96.06 85 ASN A O 1
ATOM 646 N N . ALA A 1 86 ? 8.185 -13.365 -15.143 1.00 96.00 86 ALA A N 1
ATOM 647 C CA . ALA A 1 86 ? 7.068 -13.349 -14.203 1.00 96.00 86 ALA A CA 1
ATOM 648 C C . ALA A 1 86 ? 7.526 -13.352 -12.743 1.00 96.00 86 ALA A C 1
ATOM 650 O O . ALA A 1 86 ? 6.892 -12.715 -11.913 1.00 96.00 86 ALA A O 1
ATOM 651 N N . GLU A 1 87 ? 8.611 -14.066 -12.452 1.00 97.06 87 GLU A N 1
ATOM 652 C CA . GLU A 1 87 ? 9.104 -14.281 -11.092 1.00 97.06 87 GLU A CA 1
ATOM 653 C C . GLU A 1 87 ? 10.060 -13.161 -10.632 1.00 97.06 87 GLU A C 1
ATOM 655 O O . GLU A 1 87 ? 10.554 -13.204 -9.507 1.00 97.06 87 GLU A O 1
ATOM 660 N N . ASP A 1 88 ? 10.323 -12.170 -11.498 1.00 96.31 88 ASP A N 1
ATOM 661 C CA . ASP A 1 88 ? 11.076 -10.955 -11.173 1.00 96.31 88 ASP A CA 1
ATOM 662 C C . ASP A 1 88 ? 10.135 -9.900 -10.572 1.00 96.31 88 ASP A C 1
ATOM 664 O O . ASP A 1 88 ? 9.363 -9.265 -11.294 1.00 96.31 88 ASP A O 1
ATOM 668 N N . ALA A 1 89 ? 10.206 -9.712 -9.255 1.00 96.50 89 ALA A N 1
ATOM 669 C CA . ALA A 1 89 ? 9.306 -8.878 -8.460 1.00 96.50 89 ALA A CA 1
ATOM 670 C C . ALA A 1 89 ? 9.277 -7.397 -8.874 1.00 96.50 89 ALA A C 1
ATOM 672 O O . ALA A 1 89 ? 8.366 -6.668 -8.480 1.00 96.50 89 ALA A O 1
ATOM 673 N N . ASN A 1 90 ? 10.207 -6.949 -9.726 1.00 95.06 90 ASN A N 1
ATOM 674 C CA . ASN A 1 90 ? 10.184 -5.609 -10.313 1.00 95.06 90 ASN A CA 1
ATOM 675 C C . ASN A 1 90 ? 8.900 -5.302 -11.106 1.00 95.06 90 ASN A C 1
ATOM 677 O O . ASN A 1 90 ? 8.570 -4.135 -11.307 1.00 95.06 90 ASN A O 1
ATOM 681 N N . TRP A 1 91 ? 8.106 -6.308 -11.498 1.00 95.38 91 TRP A N 1
ATOM 682 C CA . TRP A 1 91 ? 6.777 -6.053 -12.071 1.00 95.38 91 TRP A CA 1
ATOM 683 C C . TRP A 1 91 ? 5.846 -5.277 -11.118 1.00 95.38 91 TRP A C 1
ATOM 685 O O . TRP A 1 91 ? 4.942 -4.595 -11.597 1.00 95.38 91 TRP A O 1
ATOM 695 N N . ALA A 1 92 ? 6.069 -5.374 -9.803 1.00 95.19 92 ALA A N 1
ATOM 696 C CA . ALA A 1 92 ? 5.271 -4.755 -8.744 1.00 95.19 92 ALA A CA 1
ATOM 697 C C . ALA A 1 92 ? 5.939 -3.519 -8.120 1.00 95.19 92 ALA A C 1
ATOM 699 O O . ALA A 1 92 ? 5.429 -2.968 -7.145 1.00 95.19 92 ALA A O 1
ATOM 700 N N . VAL A 1 93 ? 7.072 -3.067 -8.670 1.00 89.44 93 VAL A N 1
ATOM 701 C CA . VAL A 1 93 ? 7.897 -1.994 -8.095 1.00 89.44 93 VAL A CA 1
ATOM 702 C C . VAL A 1 93 ? 7.113 -0.721 -7.718 1.00 89.44 93 VAL A C 1
ATOM 704 O O . VAL A 1 93 ? 7.321 -0.227 -6.604 1.00 89.44 93 VAL A O 1
ATOM 707 N N . PRO A 1 94 ? 6.120 -0.249 -8.509 1.00 90.06 94 PRO A N 1
ATOM 708 C CA . PRO A 1 94 ? 5.339 0.944 -8.164 1.00 90.06 94 PRO A CA 1
ATOM 709 C C . PRO A 1 94 ? 4.604 0.847 -6.824 1.00 90.06 94 PRO A C 1
ATOM 711 O O . PRO A 1 94 ? 4.365 1.866 -6.175 1.00 90.06 94 PRO A O 1
ATOM 714 N N . PHE A 1 95 ? 4.276 -0.372 -6.386 1.00 93.38 95 PHE A N 1
ATOM 715 C CA . PHE A 1 95 ? 3.510 -0.607 -5.166 1.00 93.38 95 PHE A CA 1
ATOM 716 C C . PHE A 1 95 ? 4.300 -0.329 -3.886 1.00 93.38 95 PHE A C 1
ATOM 718 O O . PHE A 1 95 ? 3.692 -0.115 -2.840 1.00 93.38 95 PHE A O 1
ATOM 725 N N . LEU A 1 96 ? 5.634 -0.313 -3.966 1.00 85.81 96 LEU A N 1
ATOM 726 C CA . LEU A 1 96 ? 6.520 -0.296 -2.804 1.00 85.81 96 LEU A CA 1
ATOM 727 C C . LEU A 1 96 ? 7.367 0.968 -2.677 1.00 85.81 96 LEU A C 1
ATOM 729 O O . LEU A 1 96 ? 7.341 1.613 -1.629 1.00 85.81 96 LEU A O 1
ATOM 733 N N . PHE A 1 97 ? 8.165 1.305 -3.690 1.00 78.75 97 PHE A N 1
ATOM 734 C CA . PHE A 1 97 ? 9.059 2.458 -3.540 1.00 78.75 97 PHE A CA 1
ATOM 735 C C . PHE A 1 97 ? 8.325 3.761 -3.893 1.00 78.75 97 PHE A C 1
ATOM 737 O O . PHE A 1 97 ? 8.441 4.740 -3.162 1.00 78.75 97 PHE A O 1
ATOM 744 N N . GLY A 1 98 ? 7.379 3.700 -4.842 1.00 72.31 98 GLY A N 1
ATOM 745 C CA . GLY A 1 98 ? 6.450 4.789 -5.154 1.00 72.31 98 GLY A CA 1
ATOM 746 C C . GLY A 1 98 ? 5.439 5.102 -4.049 1.00 72.31 98 GLY A C 1
ATOM 747 O O . GLY A 1 98 ? 5.252 6.269 -3.713 1.00 72.31 98 GLY A O 1
ATOM 748 N N . ARG A 1 99 ? 4.730 4.084 -3.526 1.00 84.31 99 ARG A N 1
ATOM 749 C CA . ARG A 1 99 ? 3.670 4.173 -2.477 1.00 84.31 99 ARG A CA 1
ATOM 750 C C . ARG A 1 99 ? 2.583 5.247 -2.645 1.00 84.31 99 ARG A C 1
ATOM 752 O O . ARG A 1 99 ? 1.702 5.391 -1.806 1.00 84.31 99 ARG A O 1
ATOM 759 N N . TRP A 1 100 ? 2.564 5.913 -3.792 1.00 95.81 100 TRP A N 1
ATOM 760 C CA . TRP A 1 100 ? 1.753 7.085 -4.074 1.00 95.81 100 TRP A CA 1
ATOM 761 C C . TRP A 1 100 ? 0.250 6.874 -3.901 1.00 95.81 100 TRP A C 1
ATOM 763 O O . TRP A 1 100 ? -0.414 7.727 -3.315 1.00 95.81 100 TRP A O 1
ATOM 773 N N . ALA A 1 101 ? -0.297 5.753 -4.377 1.00 95.75 101 ALA A N 1
ATOM 774 C CA . ALA A 1 101 ? -1.742 5.540 -4.349 1.00 95.75 101 ALA A CA 1
ATOM 775 C C . ALA A 1 101 ? -2.308 5.521 -2.918 1.00 95.75 101 ALA A C 1
ATOM 777 O O . ALA A 1 101 ? -3.389 6.060 -2.672 1.00 95.75 101 ALA A O 1
ATOM 778 N N . TRP A 1 102 ? -1.572 4.924 -1.975 1.00 96.81 102 TRP A N 1
ATOM 779 C CA . TRP A 1 102 ? -1.971 4.848 -0.572 1.00 96.81 102 TRP A CA 1
ATOM 780 C C . TRP A 1 102 ? -1.429 6.023 0.246 1.00 96.81 102 TRP A C 1
ATOM 782 O O . TRP A 1 102 ? -2.213 6.792 0.806 1.00 96.81 102 TRP A O 1
ATOM 792 N N . ASP A 1 103 ? -0.114 6.234 0.250 1.00 95.56 103 ASP A N 1
ATOM 793 C CA . ASP A 1 103 ? 0.513 7.271 1.070 1.00 95.56 103 ASP A CA 1
ATOM 794 C C . ASP A 1 103 ? 0.084 8.664 0.600 1.00 95.56 103 ASP A C 1
ATOM 796 O O . ASP A 1 103 ? -0.292 9.513 1.410 1.00 95.56 103 ASP A O 1
ATOM 800 N N . GLY A 1 104 ? 0.007 8.893 -0.713 1.00 96.38 104 GLY A N 1
ATOM 801 C CA . GLY A 1 104 ? -0.511 10.144 -1.267 1.00 96.38 104 GLY A CA 1
ATOM 802 C C . GLY A 1 104 ? -1.946 10.416 -0.807 1.00 96.38 104 GLY A C 1
ATOM 803 O O . GLY A 1 104 ? -2.268 11.541 -0.417 1.00 96.38 104 GLY A O 1
ATOM 804 N N . TYR A 1 105 ? -2.798 9.387 -0.742 1.00 96.44 105 TYR A N 1
ATOM 805 C CA . TYR A 1 105 ? -4.150 9.497 -0.184 1.00 96.44 105 TYR A CA 1
ATOM 806 C C . TYR A 1 105 ? -4.153 9.853 1.316 1.00 96.44 105 TYR A C 1
ATOM 808 O O . TYR A 1 105 ? -5.001 10.651 1.757 1.00 96.44 105 TYR A O 1
ATOM 816 N N . LEU A 1 106 ? -3.212 9.315 2.102 1.00 96.44 106 LEU A N 1
ATOM 817 C CA . LEU A 1 106 ? -3.032 9.682 3.511 1.00 96.44 106 LEU A CA 1
ATOM 818 C C . LEU A 1 106 ? -2.612 11.150 3.660 1.00 96.44 106 LEU A C 1
ATOM 820 O O . LEU A 1 106 ? -3.155 11.847 4.518 1.00 96.44 106 LEU A O 1
ATOM 824 N N . PHE A 1 107 ? -1.751 11.657 2.775 1.00 96.25 107 PHE A N 1
ATOM 825 C CA . PHE A 1 107 ? -1.352 13.071 2.710 1.00 96.25 107 PHE A CA 1
ATOM 826 C C . PHE A 1 107 ? -2.392 13.995 2.039 1.00 96.25 107 PHE A C 1
ATOM 828 O O . PHE A 1 107 ? -2.165 15.198 1.878 1.00 96.25 107 PHE A O 1
ATOM 835 N N . GLY A 1 108 ? -3.563 13.466 1.667 1.00 95.50 108 GLY A N 1
ATOM 836 C CA . GLY A 1 108 ? -4.645 14.240 1.054 1.00 95.50 108 GLY A CA 1
ATOM 837 C C . GLY A 1 108 ? -4.330 14.714 -0.367 1.00 95.50 108 GLY A C 1
ATOM 838 O O . GLY A 1 108 ? -4.844 15.748 -0.806 1.00 95.50 108 GLY A O 1
ATOM 839 N N . ALA A 1 109 ? -3.443 14.021 -1.077 1.00 96.69 109 ALA A N 1
ATOM 840 C CA . ALA A 1 109 ? -3.181 14.270 -2.484 1.00 96.69 109 ALA A CA 1
ATOM 841 C C . ALA A 1 109 ? -4.381 13.826 -3.347 1.00 96.69 109 ALA A C 1
ATOM 843 O O . ALA A 1 109 ? -5.051 12.846 -3.009 1.00 96.69 109 ALA A O 1
ATOM 844 N N . PRO A 1 110 ? -4.683 14.519 -4.459 1.00 95.69 110 PRO A N 1
ATOM 845 C CA . PRO A 1 110 ? -5.624 14.018 -5.458 1.00 95.69 110 PRO A CA 1
ATOM 846 C C . PRO A 1 110 ? -5.063 12.768 -6.147 1.00 95.69 110 PRO A C 1
ATOM 848 O O . PRO A 1 110 ? -4.005 12.844 -6.764 1.00 95.69 110 PRO A O 1
ATOM 851 N N . ILE A 1 111 ? -5.767 11.638 -6.064 1.00 96.12 111 ILE A N 1
ATOM 852 C CA . ILE A 1 111 ? -5.361 10.358 -6.665 1.00 96.12 111 ILE A CA 1
ATOM 853 C C . ILE A 1 111 ? -6.303 10.033 -7.833 1.00 96.12 111 ILE A C 1
ATOM 855 O O . ILE A 1 111 ? -7.521 9.996 -7.647 1.00 96.12 111 ILE A O 1
ATOM 859 N N . SER A 1 112 ? -5.760 9.829 -9.036 1.00 97.31 112 SER A N 1
ATOM 860 C CA . SER A 1 112 ? -6.534 9.575 -10.262 1.00 97.31 112 SER A CA 1
ATOM 861 C C . SER A 1 112 ? -5.736 8.796 -11.316 1.00 97.31 112 SER A C 1
ATOM 863 O O . SER A 1 112 ? -4.611 8.380 -11.063 1.00 97.31 112 SER A O 1
ATOM 865 N N . GLY A 1 113 ? -6.340 8.574 -12.487 1.00 97.62 113 GLY A N 1
ATOM 866 C CA . GLY A 1 113 ? -5.652 8.018 -13.652 1.00 97.62 113 GLY A CA 1
ATOM 867 C C . GLY A 1 113 ? -5.393 6.509 -13.595 1.00 97.62 113 GLY A C 1
ATOM 868 O O . GLY A 1 113 ? -5.932 5.802 -12.729 1.00 97.62 113 GLY A O 1
ATOM 869 N N . PRO A 1 114 ? -4.585 5.982 -14.532 1.00 97.50 114 PRO A N 1
ATOM 870 C CA . PRO A 1 114 ? -4.247 4.560 -14.603 1.00 97.50 114 PRO A CA 1
ATOM 871 C C . PRO A 1 114 ? -3.609 4.019 -13.320 1.00 97.50 114 PRO A C 1
ATOM 873 O O . PRO A 1 114 ? -3.959 2.925 -12.883 1.00 97.50 114 PRO A O 1
ATOM 876 N N . GLY A 1 115 ? -2.754 4.808 -12.661 1.00 95.06 115 GLY A N 1
ATOM 877 C CA . GLY A 1 115 ? -2.099 4.410 -11.408 1.00 95.06 115 GLY A CA 1
ATOM 878 C C . GLY A 1 115 ? -3.069 4.131 -10.260 1.00 95.06 115 GLY A C 1
ATOM 879 O O . GLY A 1 115 ? -2.804 3.277 -9.424 1.00 95.06 115 GLY A O 1
ATOM 880 N N . ALA A 1 116 ? -4.219 4.808 -10.246 1.00 96.19 116 ALA A N 1
ATOM 881 C CA . ALA A 1 116 ? -5.277 4.574 -9.269 1.00 96.19 116 ALA A CA 1
ATOM 882 C C . ALA A 1 116 ? -6.271 3.492 -9.721 1.00 96.19 116 ALA A C 1
ATOM 884 O O . ALA A 1 116 ? -6.714 2.665 -8.929 1.00 96.19 116 ALA A O 1
ATOM 885 N N . SER A 1 117 ? -6.649 3.507 -11.000 1.00 97.38 117 SER A N 1
ATOM 886 C CA . SER A 1 117 ? -7.732 2.666 -11.529 1.00 97.38 117 SER A CA 1
ATOM 887 C C . SER A 1 117 ? -7.309 1.235 -11.873 1.00 97.38 117 SER A C 1
ATOM 889 O O . SER A 1 117 ? -8.169 0.358 -11.957 1.00 97.38 117 SER A O 1
ATOM 891 N N . LEU A 1 118 ? -6.008 0.970 -12.040 1.00 97.88 118 LEU A N 1
ATOM 892 C CA . LEU A 1 118 ? -5.490 -0.343 -12.442 1.00 97.88 118 LEU A CA 1
ATOM 893 C C . LEU A 1 118 ? -4.822 -1.133 -11.312 1.00 97.88 118 LEU A C 1
ATOM 895 O O . LEU A 1 118 ? -4.256 -2.187 -11.594 1.00 97.88 118 LEU A O 1
ATOM 899 N N . ILE A 1 119 ? -4.903 -0.696 -10.051 1.00 97.69 119 ILE A N 1
ATOM 900 C CA . ILE A 1 119 ? -4.264 -1.388 -8.913 1.00 97.69 119 ILE A CA 1
ATOM 901 C C . ILE A 1 119 ? -4.716 -2.856 -8.835 1.00 97.69 119 ILE A C 1
ATOM 903 O O . ILE A 1 119 ? -3.893 -3.763 -8.963 1.00 97.69 119 ILE A O 1
ATOM 907 N N . ASP A 1 120 ? -6.029 -3.099 -8.730 1.00 98.38 120 ASP A N 1
ATOM 908 C CA . ASP A 1 120 ? -6.595 -4.457 -8.658 1.00 98.38 120 ASP A CA 1
ATOM 909 C C . ASP A 1 120 ? -6.238 -5.291 -9.901 1.00 98.38 120 ASP A C 1
ATOM 911 O O . ASP A 1 120 ? -5.909 -6.475 -9.818 1.00 98.38 120 ASP A O 1
ATOM 915 N N . ALA A 1 121 ? -6.280 -4.670 -11.084 1.00 98.56 121 ALA A N 1
ATOM 916 C CA . ALA A 1 121 ? -5.963 -5.344 -12.338 1.00 98.56 121 ALA A CA 1
ATOM 917 C C . ALA A 1 121 ? -4.479 -5.735 -12.434 1.00 98.56 121 ALA A C 1
ATOM 919 O O . ALA A 1 121 ? -4.152 -6.777 -13.002 1.00 98.56 121 ALA A O 1
ATOM 920 N N . THR A 1 122 ? -3.595 -4.943 -11.832 1.00 98.25 122 THR A N 1
ATOM 921 C CA . THR A 1 122 ? -2.150 -5.178 -11.831 1.00 98.25 122 THR A CA 1
ATOM 922 C C . THR A 1 122 ? -1.763 -6.274 -10.839 1.00 98.25 122 THR A C 1
ATOM 924 O O . THR A 1 122 ? -0.991 -7.156 -11.214 1.00 98.25 122 THR A O 1
ATOM 927 N N . TYR A 1 123 ? -2.373 -6.319 -9.645 1.00 98.56 123 TYR A N 1
ATOM 928 C CA . TYR A 1 123 ? -2.255 -7.484 -8.755 1.00 98.56 123 TYR A CA 1
ATOM 929 C C . TYR A 1 123 ? -2.752 -8.765 -9.441 1.00 98.56 123 TYR A C 1
ATOM 931 O O . TYR A 1 123 ? -2.024 -9.759 -9.477 1.00 98.56 123 TYR A O 1
ATOM 939 N N . ARG A 1 124 ? -3.943 -8.736 -10.068 1.00 98.56 124 ARG A N 1
ATOM 940 C CA . ARG A 1 124 ? -4.469 -9.881 -10.838 1.00 98.56 124 ARG A CA 1
ATOM 941 C C . ARG A 1 124 ? -3.497 -10.346 -11.918 1.00 98.56 124 ARG A C 1
ATOM 943 O O . ARG A 1 124 ? -3.246 -11.542 -12.032 1.00 98.56 124 ARG A O 1
ATOM 950 N N . TYR A 1 125 ? -2.960 -9.418 -12.706 1.00 98.19 125 TYR A N 1
ATOM 951 C CA . TYR A 1 125 ? -2.011 -9.721 -13.775 1.00 98.19 125 TYR A CA 1
ATOM 952 C C . TYR A 1 125 ? -0.733 -10.386 -13.245 1.00 98.19 125 TYR A C 1
ATOM 954 O O . TYR A 1 125 ? -0.327 -11.430 -13.760 1.00 98.19 125 TYR A O 1
ATOM 962 N N . GLY A 1 126 ? -0.116 -9.815 -12.208 1.00 97.94 126 GLY A N 1
ATOM 963 C CA . GLY A 1 126 ? 1.110 -10.352 -11.625 1.00 97.94 126 GLY A CA 1
ATOM 964 C C . GLY A 1 126 ? 0.909 -11.736 -11.013 1.00 97.94 126 GLY A C 1
ATOM 965 O O . GLY A 1 126 ? 1.592 -12.684 -11.401 1.00 97.94 126 GLY A O 1
ATOM 966 N N . PHE A 1 127 ? -0.094 -11.902 -10.147 1.00 98.50 127 PHE A N 1
ATOM 967 C CA . PHE A 1 127 ? -0.371 -13.201 -9.529 1.00 98.50 127 PHE A CA 1
ATOM 968 C C . PHE A 1 127 ? -0.801 -14.268 -10.543 1.00 98.50 127 PHE A C 1
ATOM 970 O O . PHE A 1 127 ? -0.411 -15.428 -10.405 1.00 98.50 127 PHE A O 1
ATOM 977 N N . ALA A 1 128 ? -1.521 -13.902 -11.610 1.00 98.31 128 ALA A N 1
ATOM 978 C CA . ALA A 1 128 ? -1.838 -14.839 -12.689 1.00 98.31 128 ALA A CA 1
ATOM 979 C C . ALA A 1 128 ? -0.580 -15.350 -13.413 1.00 98.31 128 ALA A C 1
ATOM 981 O O . ALA A 1 128 ? -0.532 -16.516 -13.803 1.00 98.31 128 ALA A O 1
ATOM 982 N N . ARG A 1 129 ? 0.457 -14.514 -13.569 1.00 97.94 129 ARG A N 1
ATOM 983 C CA . ARG A 1 129 ? 1.744 -14.928 -14.155 1.00 97.94 129 ARG A CA 1
ATOM 984 C C . ARG A 1 129 ? 2.561 -15.826 -13.227 1.00 97.94 129 ARG A C 1
ATOM 986 O O . ARG A 1 129 ? 3.343 -16.636 -13.725 1.00 97.94 129 ARG A O 1
ATOM 993 N N . LEU A 1 130 ? 2.389 -15.680 -11.914 1.00 98.12 130 LEU A N 1
ATOM 994 C CA . LEU A 1 130 ? 3.069 -16.478 -10.888 1.00 98.12 130 LEU A CA 1
ATOM 995 C C . LEU A 1 130 ? 2.388 -17.823 -10.614 1.00 98.12 130 LEU A C 1
ATOM 997 O O . LEU A 1 130 ? 3.041 -18.752 -10.134 1.00 98.12 130 LEU A O 1
ATOM 1001 N N . ALA A 1 131 ? 1.101 -17.954 -10.941 1.00 97.75 131 ALA A N 1
ATOM 1002 C CA . ALA A 1 131 ? 0.331 -19.171 -10.723 1.00 97.75 131 ALA A CA 1
ATOM 1003 C C . ALA A 1 131 ? 1.014 -20.404 -11.348 1.00 97.75 131 ALA A C 1
ATOM 1005 O O . ALA A 1 131 ? 1.316 -20.448 -12.540 1.00 97.75 131 ALA A O 1
ATOM 1006 N N . GLY A 1 132 ? 1.266 -21.422 -10.520 1.00 96.25 132 GLY A N 1
ATOM 1007 C CA . GLY A 1 132 ? 1.956 -22.652 -10.924 1.00 96.25 132 GLY A CA 1
ATOM 1008 C C . GLY A 1 132 ? 3.486 -22.547 -11.000 1.00 96.25 132 GLY A C 1
ATOM 1009 O O . GLY A 1 132 ? 4.131 -23.557 -11.271 1.00 96.25 132 GLY A O 1
ATOM 1010 N N . LYS A 1 133 ? 4.067 -21.366 -10.745 1.00 96.62 133 LYS A N 1
ATOM 1011 C CA . LYS A 1 133 ? 5.520 -21.143 -10.632 1.00 96.62 133 LYS A CA 1
ATOM 1012 C C . LYS A 1 133 ? 5.942 -20.923 -9.185 1.00 96.62 133 LYS A C 1
ATOM 1014 O O . LYS A 1 133 ? 6.861 -21.584 -8.713 1.00 96.62 133 LYS A O 1
ATOM 1019 N N . LEU A 1 134 ? 5.236 -20.035 -8.488 1.00 97.12 134 LEU A N 1
ATOM 1020 C CA . LEU A 1 134 ? 5.477 -19.693 -7.090 1.00 97.12 134 LEU A CA 1
ATOM 1021 C C . LEU A 1 134 ? 4.208 -19.906 -6.250 1.00 97.12 134 LEU A C 1
ATOM 1023 O O . LEU A 1 134 ? 3.103 -19.939 -6.807 1.00 97.12 134 LEU A O 1
ATOM 1027 N N . PRO A 1 135 ? 4.335 -20.080 -4.921 1.00 96.19 135 PRO A N 1
ATOM 1028 C CA . PRO A 1 135 ? 3.174 -20.150 -4.042 1.00 96.19 135 PRO A CA 1
ATOM 1029 C C . PRO A 1 135 ? 2.363 -18.839 -4.048 1.00 96.19 135 PRO A C 1
ATOM 1031 O O . PRO A 1 135 ? 2.876 -17.797 -4.455 1.00 96.19 135 PRO A O 1
ATOM 1034 N N . PRO A 1 136 ? 1.104 -18.861 -3.578 1.00 97.19 136 PRO A N 1
ATOM 1035 C CA . PRO A 1 136 ? 0.333 -17.641 -3.353 1.00 97.19 136 PRO A CA 1
ATOM 1036 C C . PRO A 1 136 ? 1.046 -16.652 -2.420 1.00 97.19 136 PRO A C 1
ATOM 1038 O O . PRO A 1 136 ? 1.895 -17.042 -1.618 1.00 97.19 136 PRO A O 1
ATOM 1041 N N . ASP A 1 137 ? 0.665 -15.378 -2.527 1.00 97.62 137 ASP A N 1
ATOM 1042 C CA . ASP A 1 137 ? 1.102 -14.279 -1.654 1.00 97.62 137 ASP A CA 1
ATOM 1043 C C . ASP A 1 137 ? 2.589 -13.907 -1.726 1.00 97.62 137 ASP A C 1
ATOM 1045 O O . ASP A 1 137 ? 3.055 -13.048 -0.969 1.00 97.62 137 ASP A O 1
ATOM 1049 N N . THR A 1 138 ? 3.334 -14.467 -2.683 1.00 97.62 138 THR A N 1
ATOM 1050 C CA . THR A 1 138 ? 4.622 -13.910 -3.098 1.00 97.62 138 THR A CA 1
ATOM 1051 C C . THR A 1 138 ? 4.548 -13.181 -4.433 1.00 97.62 138 THR A C 1
ATOM 1053 O O . THR A 1 138 ? 3.823 -13.584 -5.338 1.00 97.62 138 THR A O 1
ATOM 1056 N N . PHE A 1 139 ? 5.323 -12.104 -4.543 1.00 97.69 139 PHE A N 1
ATOM 1057 C CA . PHE A 1 139 ? 5.545 -11.321 -5.757 1.00 97.69 139 PHE A CA 1
ATOM 1058 C C . PHE A 1 139 ? 6.705 -11.862 -6.606 1.00 97.69 139 PHE A C 1
ATOM 1060 O O . PHE A 1 139 ? 6.922 -11.377 -7.718 1.00 97.69 139 PHE A O 1
ATOM 1067 N N . GLY A 1 140 ? 7.427 -12.869 -6.105 1.00 97.38 140 GLY A N 1
ATOM 1068 C CA . GLY A 1 140 ? 8.702 -13.320 -6.651 1.00 97.38 140 GLY A CA 1
ATOM 1069 C C . GLY A 1 140 ? 9.894 -12.632 -5.999 1.00 97.38 140 GLY A C 1
ATOM 1070 O O . GLY A 1 140 ? 9.766 -11.955 -4.978 1.00 97.38 140 GLY A O 1
ATOM 1071 N N . GLY A 1 141 ? 11.070 -12.840 -6.572 1.00 96.25 141 GLY A N 1
ATOM 1072 C CA . GLY A 1 141 ? 12.321 -12.245 -6.110 1.00 96.25 141 GLY A CA 1
ATOM 1073 C C . GLY A 1 141 ? 13.000 -11.448 -7.215 1.00 96.25 141 GLY A C 1
ATOM 1074 O O . GLY A 1 141 ? 12.386 -11.070 -8.200 1.00 96.25 141 GLY A O 1
ATOM 1075 N N . TYR A 1 142 ? 14.287 -11.213 -7.073 1.00 94.94 142 TYR A N 1
ATOM 1076 C CA . TYR A 1 142 ? 15.139 -10.523 -8.021 1.00 94.94 142 TYR A CA 1
ATOM 1077 C C . TYR A 1 142 ? 15.997 -11.506 -8.822 1.00 94.94 142 TYR A C 1
ATOM 1079 O O . TYR A 1 142 ? 16.067 -12.705 -8.515 1.00 94.94 142 TYR A O 1
ATOM 1087 N N . PRO A 1 143 ? 16.658 -11.023 -9.885 1.00 91.25 143 PRO A N 1
ATOM 1088 C CA . PRO A 1 143 ? 17.427 -11.848 -10.799 1.00 91.25 143 PRO A CA 1
ATOM 1089 C C . PRO A 1 143 ? 18.358 -12.817 -10.083 1.00 91.25 143 PRO A C 1
ATOM 1091 O O . PRO A 1 143 ? 19.105 -12.435 -9.187 1.00 91.25 143 PRO A O 1
ATOM 1094 N N . THR A 1 144 ? 18.330 -14.075 -10.530 1.00 87.62 144 THR A N 1
ATOM 1095 C CA . THR A 1 144 ? 19.060 -15.235 -9.979 1.00 87.62 144 THR A CA 1
ATOM 1096 C C . THR A 1 144 ? 18.497 -15.853 -8.690 1.00 87.62 144 THR A C 1
ATOM 1098 O O . THR A 1 144 ? 18.895 -16.974 -8.372 1.00 87.62 144 THR A O 1
ATOM 1101 N N . GLN A 1 145 ? 17.535 -15.224 -8.002 1.00 94.31 145 GLN A N 1
ATOM 1102 C CA . GLN A 1 145 ? 16.828 -15.802 -6.849 1.00 94.31 145 GLN A CA 1
ATOM 1103 C C . GLN A 1 145 ? 15.356 -15.384 -6.823 1.00 94.31 145 GLN A C 1
ATOM 1105 O O . GLN A 1 145 ? 14.981 -14.418 -6.173 1.00 94.31 145 GLN A O 1
ATOM 1110 N N . TYR A 1 146 ? 14.505 -16.124 -7.517 1.00 94.94 146 TYR A N 1
ATOM 1111 C CA . TYR A 1 146 ? 13.152 -15.661 -7.815 1.00 94.94 146 TYR A CA 1
ATOM 1112 C C . TYR A 1 146 ? 12.059 -16.109 -6.834 1.00 94.94 146 TYR A C 1
ATOM 1114 O O . TYR A 1 146 ? 10.885 -15.880 -7.100 1.00 94.94 146 TYR A O 1
ATOM 1122 N N . TYR A 1 147 ? 12.396 -16.767 -5.719 1.00 96.56 147 TYR A N 1
ATOM 1123 C CA . TYR A 1 147 ? 11.364 -17.381 -4.877 1.00 96.56 147 TYR A CA 1
ATOM 1124 C C . TYR A 1 147 ? 10.519 -16.347 -4.127 1.00 96.56 147 TYR A C 1
ATOM 1126 O O . TYR A 1 147 ? 9.309 -16.506 -4.026 1.00 96.56 147 TYR A O 1
ATOM 1134 N N . SER A 1 148 ? 11.163 -15.319 -3.572 1.00 97.00 148 SER A N 1
ATOM 1135 C CA . SER A 1 148 ? 10.533 -14.173 -2.906 1.00 97.00 148 SER A CA 1
ATOM 1136 C C . SER A 1 148 ? 11.616 -13.128 -2.593 1.00 97.00 148 SER A C 1
ATOM 1138 O O . SER A 1 148 ? 12.796 -13.331 -2.885 1.00 97.00 148 SER A O 1
ATOM 1140 N N . THR A 1 149 ? 11.235 -12.032 -1.949 1.00 96.56 149 THR A N 1
ATOM 1141 C CA . THR A 1 149 ? 12.122 -10.954 -1.501 1.00 96.56 149 THR A CA 1
ATOM 1142 C C . THR A 1 149 ? 11.790 -10.506 -0.073 1.00 96.56 149 THR A C 1
ATOM 1144 O O . THR A 1 149 ? 10.665 -10.696 0.394 1.00 96.56 149 THR A O 1
ATOM 1147 N N . ALA A 1 150 ? 12.737 -9.883 0.637 1.00 96.56 150 ALA A N 1
ATOM 1148 C CA . ALA A 1 150 ? 12.458 -9.185 1.898 1.00 96.56 150 ALA A CA 1
ATOM 1149 C C . ALA A 1 150 ? 11.440 -8.038 1.743 1.00 96.56 150 ALA A C 1
ATOM 1151 O O . ALA A 1 150 ? 10.862 -7.595 2.732 1.00 96.56 150 ALA A O 1
ATOM 1152 N N . TYR A 1 151 ? 11.205 -7.567 0.520 1.00 96.75 151 TYR A N 1
ATOM 1153 C CA . TYR A 1 151 ? 10.226 -6.536 0.193 1.00 96.75 151 TYR A CA 1
ATOM 1154 C C . TYR A 1 151 ? 8.798 -7.065 -0.022 1.00 96.75 151 TYR A C 1
ATOM 1156 O O . TYR A 1 151 ? 7.876 -6.277 -0.224 1.00 96.75 151 TYR A O 1
ATOM 1164 N N . ASN A 1 152 ? 8.594 -8.386 0.039 1.00 97.62 152 ASN A N 1
ATOM 1165 C CA . ASN A 1 152 ? 7.371 -9.052 -0.416 1.00 97.62 152 ASN A CA 1
ATOM 1166 C C . ASN A 1 152 ? 6.092 -8.509 0.240 1.00 97.62 152 ASN A C 1
ATOM 1168 O O . ASN A 1 152 ? 5.115 -8.250 -0.451 1.00 97.62 152 ASN A O 1
ATOM 1172 N N . ALA A 1 153 ? 6.108 -8.286 1.556 1.00 97.62 153 ALA A N 1
ATOM 1173 C CA . ALA A 1 153 ? 4.984 -7.671 2.262 1.00 97.62 153 ALA A CA 1
ATOM 1174 C C . ALA A 1 153 ? 4.732 -6.223 1.810 1.00 97.62 153 ALA A C 1
ATOM 1176 O O . ALA A 1 153 ? 3.587 -5.829 1.605 1.00 97.62 153 ALA A O 1
ATOM 1177 N N . GLY A 1 154 ? 5.796 -5.442 1.606 1.00 97.06 154 GLY A N 1
ATOM 1178 C CA . GLY A 1 154 ? 5.697 -4.040 1.204 1.00 97.06 154 GLY A CA 1
ATOM 1179 C C . GLY A 1 154 ? 5.060 -3.840 -0.176 1.00 97.06 154 GLY A C 1
ATOM 1180 O O . GLY A 1 154 ? 4.369 -2.850 -0.387 1.00 97.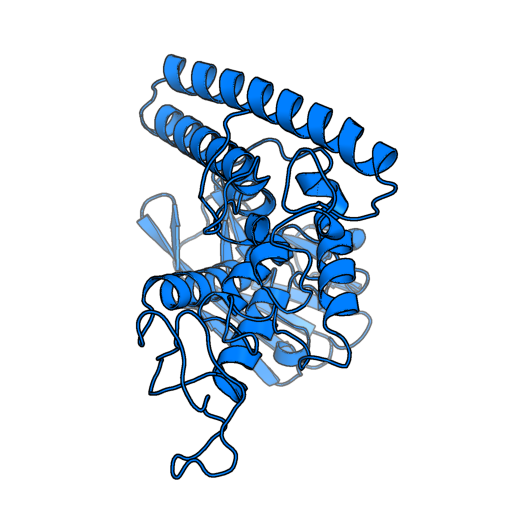06 154 GLY A O 1
ATOM 1181 N N . TYR A 1 155 ? 5.195 -4.795 -1.102 1.00 97.38 155 TYR A N 1
ATOM 1182 C CA . TYR A 1 155 ? 4.455 -4.757 -2.374 1.00 97.38 155 TYR A CA 1
ATOM 1183 C C . TYR A 1 155 ? 2.931 -4.831 -2.201 1.00 97.38 155 TYR A C 1
ATOM 1185 O O . TYR A 1 155 ? 2.187 -4.505 -3.127 1.00 97.38 155 TYR A O 1
ATOM 1193 N N . GLY A 1 156 ? 2.442 -5.232 -1.027 1.00 97.19 156 GLY A N 1
ATOM 1194 C CA . GLY A 1 156 ? 1.028 -5.198 -0.673 1.00 97.19 156 GLY A CA 1
ATOM 1195 C C . GLY A 1 156 ? 0.508 -3.829 -0.219 1.00 97.19 156 GLY A C 1
ATOM 1196 O O . GLY A 1 156 ? -0.696 -3.710 -0.016 1.00 97.19 156 GLY A O 1
ATOM 1197 N N . GLU A 1 157 ? 1.353 -2.799 -0.071 1.00 96.12 157 GLU A N 1
ATOM 1198 C CA . GLU A 1 157 ? 0.950 -1.488 0.474 1.00 96.12 157 GLU A CA 1
ATOM 1199 C C . GLU A 1 157 ? -0.132 -0.805 -0.376 1.00 96.12 157 GLU A C 1
ATOM 1201 O O . GLU A 1 157 ? -1.164 -0.369 0.134 1.00 96.12 157 GLU A O 1
ATOM 1206 N N . TRP A 1 158 ? 0.036 -0.782 -1.704 1.00 95.44 158 TRP A N 1
ATOM 1207 C CA . TRP A 1 158 ? -0.993 -0.264 -2.619 1.00 95.44 158 TRP A CA 1
ATOM 1208 C C . TRP A 1 158 ? -2.301 -1.057 -2.560 1.00 95.44 158 TRP A C 1
ATOM 1210 O O . TRP A 1 158 ? -3.357 -0.524 -2.908 1.00 95.44 158 TRP A O 1
ATOM 1220 N N . GLY A 1 159 ? -2.263 -2.290 -2.055 1.00 96.81 159 GLY A N 1
ATOM 1221 C CA . GLY A 1 159 ? -3.436 -3.076 -1.709 1.00 96.81 159 GLY A CA 1
ATOM 1222 C C . GLY A 1 159 ? -4.388 -2.290 -0.814 1.00 96.81 159 GLY A C 1
ATOM 1223 O O . GLY A 1 159 ? -5.598 -2.317 -1.035 1.00 96.81 159 GLY A O 1
ATOM 1224 N N . LEU A 1 160 ? -3.882 -1.464 0.103 1.00 97.62 160 LEU A N 1
ATOM 1225 C CA . LEU A 1 160 ? -4.721 -0.602 0.933 1.00 97.62 160 LEU A CA 1
ATOM 1226 C C . LEU A 1 160 ? -5.506 0.416 0.092 1.00 97.62 160 LEU A C 1
ATOM 1228 O O . LEU A 1 160 ? -6.649 0.712 0.419 1.00 97.62 160 LEU A O 1
ATOM 1232 N N . ALA A 1 161 ? -4.998 0.910 -1.034 1.00 96.31 161 ALA A N 1
ATOM 1233 C CA . ALA A 1 161 ? -5.777 1.755 -1.949 1.00 96.31 161 ALA A CA 1
ATOM 1234 C C . ALA A 1 161 ? -6.764 0.961 -2.836 1.00 96.31 161 ALA A C 1
ATOM 1236 O O . ALA A 1 161 ? -7.667 1.550 -3.429 1.00 96.31 161 ALA A O 1
ATOM 1237 N N . SER A 1 162 ? -6.626 -0.363 -2.890 1.00 95.62 162 SER A N 1
ATOM 1238 C CA . SER A 1 162 ? -7.366 -1.264 -3.775 1.00 95.62 162 SER A CA 1
ATOM 1239 C C . SER A 1 162 ? -8.763 -1.657 -3.254 1.00 95.62 162 SER A C 1
ATOM 1241 O O . SER A 1 162 ? -9.163 -1.332 -2.120 1.00 95.62 162 SER A O 1
ATOM 1243 N N . SER A 1 163 ? -9.528 -2.368 -4.088 1.00 94.50 163 SER A N 1
ATOM 1244 C CA . SER A 1 163 ? -10.810 -2.964 -3.686 1.00 94.50 163 SER A CA 1
ATOM 1245 C C . SER A 1 163 ? -10.653 -4.427 -3.288 1.00 94.50 163 SER A C 1
ATOM 1247 O O . SER A 1 163 ? -11.210 -4.824 -2.264 1.00 94.50 163 SER A O 1
ATOM 1249 N N . ASP A 1 164 ? -9.872 -5.191 -4.054 1.00 96.00 164 ASP A N 1
ATOM 1250 C CA . ASP A 1 164 ? -9.834 -6.654 -3.981 1.00 96.00 164 ASP A CA 1
ATOM 1251 C C . ASP A 1 164 ? -8.623 -7.185 -3.190 1.00 96.00 164 ASP A C 1
ATOM 1253 O O . ASP A 1 164 ? -8.636 -8.336 -2.765 1.00 96.00 164 ASP A O 1
ATOM 1257 N N . TYR A 1 165 ? -7.592 -6.360 -2.965 1.00 97.81 165 TYR A N 1
ATOM 1258 C CA . TYR A 1 165 ? -6.283 -6.778 -2.431 1.00 97.81 165 TYR A CA 1
ATOM 1259 C C . TYR A 1 165 ? -5.875 -6.032 -1.155 1.00 97.81 165 TYR A C 1
ATOM 1261 O O . TYR A 1 165 ? -4.691 -5.872 -0.859 1.00 97.81 165 TYR A O 1
ATOM 1269 N N . ARG A 1 166 ? -6.846 -5.536 -0.381 1.00 97.88 166 ARG A N 1
ATOM 1270 C CA . ARG A 1 166 ? -6.583 -4.726 0.824 1.00 97.88 166 ARG A CA 1
ATOM 1271 C C . ARG A 1 166 ? -5.734 -5.425 1.875 1.00 97.88 166 ARG A C 1
ATOM 1273 O O . ARG A 1 166 ? -4.979 -4.759 2.570 1.00 97.88 166 ARG A O 1
ATOM 1280 N N . ASP A 1 167 ? -5.851 -6.737 1.990 1.00 98.12 167 ASP A N 1
ATOM 1281 C CA . ASP A 1 167 ? -5.126 -7.565 2.948 1.00 98.12 167 ASP A CA 1
ATOM 1282 C C . ASP A 1 167 ? -3.824 -8.164 2.400 1.00 98.12 167 ASP A C 1
ATOM 1284 O O . ASP A 1 167 ? -3.110 -8.846 3.140 1.00 98.12 167 ASP A O 1
ATOM 1288 N N . GLN A 1 168 ? -3.456 -7.859 1.148 1.00 98.50 168 GLN A N 1
ATOM 1289 C CA . GLN A 1 168 ? -2.291 -8.459 0.498 1.00 98.50 168 GLN A CA 1
ATOM 1290 C C . GLN A 1 168 ? -0.992 -8.208 1.269 1.00 98.50 168 GLN A C 1
ATOM 1292 O O . GLN A 1 168 ? -0.149 -9.096 1.338 1.00 98.50 168 GLN A O 1
ATOM 1297 N N . GLY A 1 169 ? -0.835 -7.040 1.900 1.00 98.12 169 GLY A N 1
ATOM 1298 C CA . GLY A 1 169 ? 0.337 -6.742 2.724 1.00 98.12 169 GLY A CA 1
ATOM 1299 C C . GLY A 1 169 ? 0.518 -7.711 3.896 1.00 98.12 169 GLY A C 1
ATOM 1300 O O . GLY A 1 169 ? 1.621 -8.215 4.115 1.00 98.12 169 GLY A O 1
ATOM 1301 N N . ILE A 1 170 ? -0.567 -8.033 4.613 1.00 98.69 170 ILE A N 1
ATOM 1302 C CA . ILE A 1 170 ? -0.530 -9.005 5.715 1.00 98.69 170 ILE A CA 1
ATOM 1303 C C . ILE A 1 170 ? -0.339 -10.423 5.178 1.00 98.69 170 ILE A C 1
ATOM 1305 O O . ILE A 1 170 ? 0.523 -11.132 5.692 1.00 98.69 170 ILE A O 1
ATOM 1309 N N . LEU A 1 171 ? -1.070 -10.827 4.133 1.00 98.69 171 LEU A N 1
ATOM 1310 C CA . LEU A 1 171 ? -0.939 -12.168 3.544 1.00 98.69 171 LEU A CA 1
ATOM 1311 C C . LEU A 1 171 ? 0.492 -12.428 3.044 1.00 98.69 171 LEU A C 1
ATOM 1313 O O . LEU A 1 171 ? 1.090 -13.470 3.316 1.00 98.69 171 LEU A O 1
ATOM 1317 N N . SER A 1 172 ? 1.102 -11.435 2.400 1.00 98.38 172 SER A N 1
ATOM 1318 C CA . SER A 1 172 ? 2.487 -11.502 1.937 1.00 98.38 172 SER A CA 1
ATOM 1319 C C . SER A 1 172 ? 3.507 -11.500 3.077 1.00 98.38 172 SER A C 1
ATOM 1321 O O . SER A 1 172 ? 4.578 -12.098 2.937 1.00 98.38 172 SER A O 1
ATOM 1323 N N . TYR A 1 173 ? 3.188 -10.894 4.222 1.00 98.12 173 TYR A N 1
ATOM 1324 C CA . TYR A 1 173 ? 4.005 -11.009 5.431 1.00 98.12 173 TYR A CA 1
ATOM 1325 C C . TYR A 1 173 ? 3.869 -12.404 6.070 1.00 98.12 173 TYR A C 1
ATOM 1327 O O . TYR A 1 173 ? 4.870 -13.036 6.415 1.00 98.12 173 TYR A O 1
ATOM 1335 N N . GLU A 1 174 ? 2.657 -12.952 6.166 1.00 97.56 174 GLU A N 1
ATOM 1336 C CA . GLU A 1 174 ? 2.438 -14.332 6.620 1.00 97.56 174 GLU A CA 1
ATOM 1337 C C . GLU A 1 174 ? 3.204 -15.335 5.743 1.00 97.56 174 GLU A C 1
ATOM 1339 O O . GLU A 1 174 ? 3.853 -16.250 6.270 1.00 97.56 174 GLU A O 1
ATOM 1344 N N . PHE A 1 175 ? 3.226 -15.112 4.423 1.00 97.12 175 PHE A N 1
ATOM 1345 C CA . PHE A 1 175 ? 4.065 -15.865 3.497 1.00 97.12 175 PHE A CA 1
ATOM 1346 C C . PHE A 1 175 ? 5.552 -15.755 3.861 1.00 97.12 175 PHE A C 1
ATOM 1348 O O . PHE A 1 175 ? 6.217 -16.783 4.000 1.00 97.12 175 PHE A O 1
ATOM 1355 N N . MET A 1 176 ? 6.077 -14.538 4.051 1.00 96.12 176 MET A N 1
ATOM 1356 C CA . MET A 1 176 ? 7.487 -14.311 4.400 1.00 96.12 176 MET A CA 1
ATOM 1357 C C . MET A 1 176 ? 7.896 -15.051 5.678 1.00 96.12 176 MET A C 1
ATOM 1359 O O . MET A 1 176 ? 8.964 -15.668 5.708 1.00 96.12 176 MET A O 1
ATOM 1363 N N . ILE A 1 177 ? 7.065 -15.005 6.724 1.00 94.75 177 ILE A N 1
ATOM 1364 C CA . ILE A 1 177 ? 7.315 -15.703 7.995 1.00 94.75 177 ILE A CA 1
ATOM 1365 C C . ILE A 1 177 ? 7.320 -17.217 7.780 1.00 94.75 177 ILE A C 1
ATOM 1367 O O . ILE 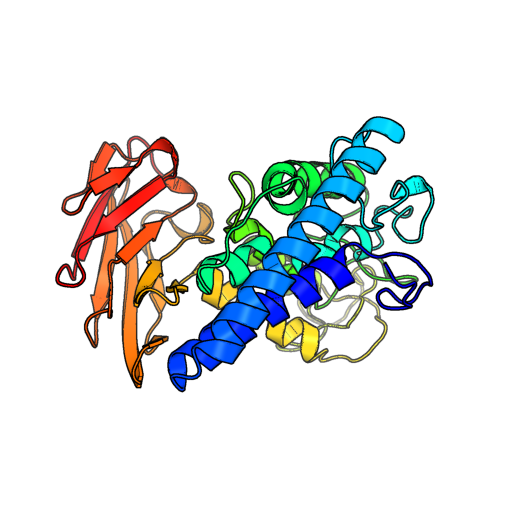A 1 177 ? 8.205 -17.907 8.281 1.00 94.75 177 ILE A O 1
ATOM 1371 N N . SER A 1 178 ? 6.356 -17.725 7.015 1.00 93.19 178 SER A N 1
ATOM 1372 C CA . SER A 1 178 ? 6.155 -19.165 6.841 1.00 93.19 178 SER A CA 1
ATOM 1373 C C . SER A 1 178 ? 7.142 -19.807 5.865 1.00 93.19 178 SER A C 1
ATOM 1375 O O . SER A 1 178 ? 7.343 -21.017 5.936 1.00 93.19 178 SER A O 1
ATOM 1377 N N . ASN A 1 179 ? 7.731 -19.031 4.945 1.00 92.50 179 ASN A N 1
ATOM 1378 C CA . ASN A 1 179 ? 8.439 -19.577 3.781 1.00 92.50 179 ASN A CA 1
ATOM 1379 C C . ASN A 1 179 ? 9.808 -18.954 3.476 1.00 92.50 179 ASN A C 1
ATOM 1381 O O . ASN A 1 179 ? 10.528 -19.502 2.646 1.00 92.50 179 ASN A O 1
ATOM 1385 N N . GLY A 1 180 ? 10.161 -17.805 4.061 1.00 89.44 180 GLY A N 1
ATOM 1386 C CA . GLY A 1 180 ? 11.350 -17.040 3.652 1.00 89.44 180 GLY A CA 1
ATOM 1387 C C . GLY A 1 180 ? 12.346 -16.696 4.749 1.00 89.44 180 GLY A C 1
ATOM 1388 O O . GLY A 1 180 ? 13.415 -16.148 4.486 1.00 89.44 180 GLY A O 1
ATOM 1389 N N . GLN A 1 181 ? 12.011 -16.977 6.001 1.00 91.00 181 GLN A N 1
ATOM 1390 C CA . GLN A 1 181 ? 12.824 -16.505 7.106 1.00 91.00 181 GLN A CA 1
ATOM 1391 C C . GLN A 1 181 ? 14.163 -17.261 7.144 1.00 91.00 181 GLN A C 1
ATOM 1393 O O . GLN A 1 181 ? 14.192 -18.480 7.239 1.00 91.00 181 GLN A O 1
ATOM 1398 N N . SER A 1 182 ? 15.287 -16.546 7.062 1.00 89.50 182 SER A N 1
ATOM 1399 C CA . SER A 1 182 ? 16.651 -17.120 7.062 1.00 89.50 182 SER A CA 1
ATOM 1400 C C . SER A 1 182 ? 17.295 -17.155 8.454 1.00 89.50 182 SER A C 1
ATOM 1402 O O . SER A 1 182 ? 18.356 -17.737 8.654 1.00 89.50 182 SER A O 1
ATOM 1404 N N . GLY A 1 183 ? 16.648 -16.517 9.424 1.00 87.50 183 GLY A N 1
ATOM 1405 C CA . GLY A 1 183 ? 17.016 -16.446 10.834 1.00 87.50 183 GLY A CA 1
ATOM 1406 C C . GLY A 1 183 ? 15.966 -15.622 11.584 1.00 87.50 183 GLY A C 1
ATOM 1407 O O . GLY A 1 183 ? 15.090 -15.051 10.931 1.00 87.50 183 GLY A O 1
ATOM 1408 N N . PRO A 1 184 ? 16.011 -15.523 12.925 1.00 87.69 184 PRO A N 1
ATOM 1409 C CA . PRO A 1 184 ? 15.020 -14.762 13.681 1.00 87.69 184 PRO A CA 1
ATOM 1410 C C . PRO A 1 184 ? 14.852 -13.349 13.115 1.00 87.69 184 PRO A C 1
ATOM 1412 O O . PRO A 1 184 ? 15.801 -12.564 13.097 1.00 87.69 184 PRO A O 1
ATOM 1415 N N . TYR A 1 185 ? 13.653 -13.052 12.610 1.00 88.94 185 TYR A N 1
ATOM 1416 C CA . TYR A 1 185 ? 13.320 -11.759 12.009 1.00 88.94 185 TYR A CA 1
ATOM 1417 C C . TYR A 1 185 ? 14.289 -11.306 10.894 1.00 88.94 185 TYR A C 1
ATOM 1419 O O . TYR A 1 185 ? 14.600 -10.125 10.782 1.00 88.94 185 TYR A O 1
ATOM 1427 N N . SER A 1 186 ? 14.808 -12.247 10.098 1.00 91.75 186 SER A N 1
ATOM 1428 C CA . SER A 1 186 ? 15.812 -11.988 9.058 1.00 91.75 186 SER A CA 1
ATOM 1429 C C . SER A 1 186 ? 15.412 -12.615 7.722 1.00 91.75 186 SER A C 1
ATOM 1431 O O . SER A 1 186 ? 15.076 -13.799 7.662 1.00 91.75 186 SER A O 1
ATOM 1433 N N . TRP A 1 187 ? 15.506 -11.831 6.649 1.00 95.44 187 TRP A N 1
ATOM 1434 C CA . TRP A 1 187 ? 15.269 -12.240 5.262 1.00 95.44 187 TRP A CA 1
ATOM 1435 C C . TRP A 1 187 ? 16.387 -11.700 4.373 1.00 95.44 187 TRP A C 1
ATOM 1437 O O . TRP A 1 187 ? 16.951 -10.645 4.675 1.00 95.44 187 TRP A O 1
ATOM 1447 N N . TRP A 1 188 ? 16.684 -12.420 3.292 1.00 96.69 188 TRP A N 1
ATOM 1448 C CA . TRP A 1 188 ? 17.527 -11.921 2.206 1.00 96.69 188 TRP A CA 1
ATOM 1449 C C . TRP A 1 188 ? 16.778 -10.886 1.375 1.00 96.69 188 TRP A C 1
ATOM 1451 O O . TRP A 1 188 ? 15.557 -10.978 1.243 1.00 96.69 188 TRP A O 1
ATOM 1461 N N . GLU A 1 189 ? 17.511 -9.950 0.772 1.00 95.50 189 GLU A N 1
ATOM 1462 C CA . GLU A 1 189 ? 16.954 -9.025 -0.219 1.00 95.50 189 GLU A CA 1
ATOM 1463 C C . GLU A 1 189 ? 16.192 -9.791 -1.297 1.00 95.50 189 GLU A C 1
ATOM 1465 O O . GLU A 1 189 ? 15.012 -9.531 -1.503 1.00 95.50 189 GLU A O 1
ATOM 1470 N N . SER A 1 190 ? 16.815 -10.818 -1.873 1.00 96.19 190 SER A N 1
ATOM 1471 C CA . SER A 1 190 ? 16.137 -11.843 -2.654 1.00 96.19 190 SER A CA 1
ATOM 1472 C C . SER A 1 190 ? 16.543 -13.236 -2.223 1.00 96.19 190 SER A C 1
ATOM 1474 O O . SER A 1 190 ? 17.706 -13.488 -1.915 1.00 96.19 190 SER A O 1
ATOM 1476 N N . GLN A 1 191 ? 15.593 -14.167 -2.223 1.00 95.06 191 GLN A N 1
ATOM 1477 C CA . GLN A 1 191 ? 15.808 -15.506 -1.682 1.00 95.06 191 GLN A CA 1
ATOM 1478 C C . GLN A 1 191 ? 15.582 -16.609 -2.714 1.00 95.06 191 GLN A C 1
ATOM 1480 O O . GLN A 1 191 ? 14.725 -16.519 -3.597 1.00 95.06 191 GLN A O 1
ATOM 1485 N N . GLN A 1 192 ? 16.380 -17.670 -2.602 1.00 93.81 192 GLN A N 1
ATOM 1486 C CA . GLN A 1 192 ? 16.183 -18.904 -3.352 1.00 93.81 192 GLN A CA 1
ATOM 1487 C C . GLN A 1 192 ? 15.004 -19.702 -2.797 1.00 93.81 192 GLN A C 1
ATOM 1489 O O . GLN A 1 192 ? 14.456 -19.406 -1.733 1.00 93.81 192 GLN A O 1
ATOM 1494 N N . PHE A 1 193 ? 14.637 -20.749 -3.534 1.00 93.50 193 PHE A N 1
ATOM 1495 C CA . PHE A 1 193 ? 13.672 -21.731 -3.065 1.00 93.50 193 PHE A CA 1
ATOM 1496 C C . PHE A 1 193 ? 14.122 -22.353 -1.732 1.00 93.50 193 PHE A C 1
ATOM 1498 O O . PHE A 1 193 ? 15.329 -22.463 -1.476 1.00 93.50 193 PHE A O 1
ATOM 1505 N N . PRO A 1 194 ? 13.172 -22.774 -0.880 1.00 92.31 194 PRO A N 1
ATOM 1506 C CA . PRO A 1 194 ? 13.504 -23.382 0.393 1.00 92.31 194 PRO A CA 1
ATOM 1507 C C . PRO A 1 194 ? 14.313 -24.670 0.254 1.00 92.31 194 PRO A C 1
ATOM 1509 O O . PRO A 1 194 ? 14.027 -25.504 -0.608 1.00 92.31 194 PRO A O 1
ATOM 1512 N N . ASN A 1 195 ? 15.282 -24.869 1.147 1.00 90.31 195 ASN A N 1
ATOM 1513 C CA . ASN A 1 195 ? 16.019 -26.120 1.248 1.00 90.31 195 ASN A CA 1
ATOM 1514 C C . ASN A 1 195 ? 15.284 -27.109 2.156 1.00 90.31 195 ASN A C 1
ATOM 1516 O O . ASN A 1 195 ? 15.319 -26.994 3.382 1.00 90.31 195 ASN A O 1
ATOM 1520 N N . ALA A 1 196 ? 14.680 -28.134 1.555 1.00 87.81 196 ALA A N 1
ATOM 1521 C CA . ALA A 1 196 ? 14.021 -29.217 2.288 1.00 87.81 196 ALA A CA 1
ATOM 1522 C C . ALA A 1 196 ? 14.982 -30.043 3.173 1.00 87.81 196 ALA A C 1
ATOM 1524 O O . ALA A 1 196 ? 14.532 -30.744 4.075 1.00 87.81 196 ALA A O 1
ATOM 1525 N N . GLY A 1 197 ? 16.292 -29.977 2.917 1.00 89.00 197 GLY A N 1
ATOM 1526 C CA . GLY A 1 197 ? 17.350 -30.587 3.725 1.00 89.00 197 GLY A CA 1
ATOM 1527 C C . GLY A 1 197 ? 17.941 -29.666 4.797 1.00 89.00 197 GLY A C 1
ATOM 1528 O O . GLY A 1 197 ? 18.935 -30.044 5.418 1.00 89.00 197 GLY A O 1
ATOM 1529 N N . SER A 1 198 ? 17.376 -28.471 5.012 1.00 86.69 198 SER A N 1
ATOM 1530 C CA . SER A 1 198 ? 17.841 -27.555 6.055 1.00 86.69 198 SER A CA 1
ATOM 1531 C C . SER A 1 198 ? 17.754 -28.217 7.440 1.00 86.69 198 SER A C 1
ATOM 1533 O O . SER A 1 198 ? 16.711 -28.779 7.782 1.00 86.69 198 SER A O 1
ATOM 1535 N N . PRO A 1 199 ? 18.812 -28.152 8.273 1.00 86.25 199 PRO A N 1
ATOM 1536 C CA . PRO A 1 199 ? 18.773 -28.693 9.632 1.00 86.25 199 PRO A CA 1
ATOM 1537 C C . PRO A 1 199 ? 17.968 -27.810 10.604 1.00 86.25 199 PRO A C 1
ATOM 1539 O O . PRO A 1 199 ? 17.765 -28.194 11.757 1.00 86.25 199 PRO A O 1
ATOM 1542 N N . TRP A 1 200 ? 17.550 -26.617 10.171 1.00 83.44 200 TRP A N 1
ATOM 1543 C CA . TRP A 1 200 ? 16.790 -25.662 10.972 1.00 83.44 200 TRP A CA 1
ATOM 1544 C C . TRP A 1 200 ? 15.285 -25.956 10.909 1.00 83.44 200 TRP A C 1
ATOM 1546 O O . TRP A 1 200 ? 14.764 -26.369 9.876 1.00 83.44 200 TRP A O 1
ATOM 1556 N N . ILE A 1 201 ? 14.581 -25.750 12.028 1.00 84.94 201 ILE A N 1
ATOM 1557 C CA . ILE A 1 201 ? 13.130 -25.968 12.108 1.00 84.94 201 ILE A CA 1
ATOM 1558 C C . ILE A 1 201 ? 12.401 -24.881 11.317 1.00 84.94 201 ILE A C 1
ATOM 1560 O O . ILE A 1 201 ? 12.422 -23.719 11.716 1.00 84.94 201 ILE A O 1
ATOM 1564 N N . GLY A 1 202 ? 11.661 -25.295 10.290 1.00 85.75 202 GLY A N 1
ATOM 1565 C CA . GLY A 1 202 ? 10.833 -24.417 9.470 1.00 85.75 202 GLY A CA 1
ATOM 1566 C C . GLY A 1 202 ? 11.171 -24.542 7.989 1.00 85.75 202 GLY A C 1
ATOM 1567 O O . GLY A 1 202 ? 11.833 -25.487 7.563 1.00 85.75 202 GLY A O 1
ATOM 1568 N N . THR A 1 203 ? 10.693 -23.581 7.205 1.00 88.56 203 THR A N 1
ATOM 1569 C CA . THR A 1 203 ? 10.953 -23.484 5.766 1.00 88.56 203 THR A CA 1
ATOM 1570 C C . THR A 1 203 ? 11.923 -22.332 5.538 1.00 88.56 203 THR A C 1
ATOM 1572 O O . THR A 1 203 ? 11.563 -21.169 5.723 1.00 88.56 203 THR A O 1
ATOM 1575 N N . HIS A 1 204 ? 13.158 -22.656 5.154 1.00 89.19 204 HIS A N 1
ATOM 1576 C CA . HIS A 1 204 ? 14.247 -21.686 5.025 1.00 89.19 204 HIS A CA 1
ATOM 1577 C C . HIS A 1 204 ? 14.799 -21.684 3.601 1.00 89.19 204 HIS A C 1
ATOM 1579 O O . HIS A 1 204 ? 15.012 -22.773 3.062 1.00 89.19 204 HIS A O 1
ATOM 1585 N N . PRO A 1 205 ? 15.065 -20.512 2.997 1.00 91.75 205 PRO A N 1
ATOM 1586 C CA . PRO A 1 205 ? 15.719 -20.445 1.694 1.00 91.75 205 PRO A CA 1
ATOM 1587 C C . PRO A 1 205 ? 17.117 -21.075 1.748 1.00 91.75 205 PRO A C 1
ATOM 1589 O O . PRO A 1 205 ? 17.810 -20.950 2.758 1.00 91.75 205 PRO A O 1
ATOM 1592 N N . GLU A 1 206 ? 17.536 -21.733 0.663 1.00 89.00 206 GLU A N 1
ATOM 1593 C CA . GLU A 1 206 ? 18.887 -22.318 0.555 1.00 89.00 206 GLU A CA 1
ATOM 1594 C C . GLU A 1 206 ? 19.986 -21.245 0.629 1.00 89.00 206 GLU A C 1
ATOM 1596 O O . GLU A 1 206 ? 20.991 -21.395 1.322 1.00 89.00 206 GLU A O 1
ATOM 1601 N N . ALA A 1 207 ? 19.771 -20.136 -0.075 1.00 90.56 207 ALA A N 1
ATOM 1602 C CA . ALA A 1 207 ? 20.630 -18.960 -0.089 1.00 90.56 207 ALA A CA 1
ATOM 1603 C C . ALA A 1 207 ? 19.826 -17.725 -0.537 1.00 90.56 207 ALA A C 1
ATOM 1605 O O . ALA A 1 207 ? 18.634 -17.815 -0.846 1.00 90.56 207 ALA A O 1
ATOM 1606 N N . GLY A 1 208 ? 20.491 -16.576 -0.622 1.00 93.75 208 GLY A N 1
ATOM 1607 C CA . GLY A 1 208 ? 19.946 -15.351 -1.202 1.00 93.75 208 GLY A CA 1
ATOM 1608 C C . GLY A 1 208 ? 21.042 -14.371 -1.622 1.00 93.75 208 GLY A C 1
ATOM 1609 O O . GLY A 1 208 ? 22.228 -14.640 -1.418 1.00 93.75 208 GLY A O 1
ATOM 1610 N N . ASN A 1 209 ? 20.644 -13.257 -2.232 1.00 93.31 209 ASN A N 1
ATOM 1611 C CA . ASN A 1 209 ? 21.497 -12.111 -2.547 1.00 93.31 209 ASN A CA 1
ATOM 1612 C C . ASN A 1 209 ? 21.180 -10.942 -1.617 1.00 93.31 209 ASN A C 1
ATOM 1614 O O . ASN A 1 209 ? 20.223 -10.961 -0.836 1.00 93.31 209 ASN A O 1
ATOM 1618 N N . GLY A 1 210 ? 22.035 -9.927 -1.709 1.00 91.88 210 GLY A N 1
ATOM 1619 C CA . GLY A 1 210 ? 21.953 -8.754 -0.863 1.00 91.88 210 GLY A CA 1
ATOM 1620 C C . GLY A 1 210 ? 22.312 -9.072 0.582 1.00 91.88 210 GLY A C 1
ATOM 1621 O O . GLY A 1 210 ? 23.021 -10.033 0.891 1.00 91.88 210 GLY A O 1
ATOM 1622 N N . SER A 1 211 ? 21.845 -8.221 1.485 1.00 92.94 211 SER A N 1
ATOM 1623 C CA . SER A 1 211 ? 22.035 -8.409 2.920 1.00 92.94 211 SER A CA 1
ATOM 1624 C C . SER A 1 211 ? 21.003 -9.369 3.513 1.00 92.94 211 SER A C 1
ATOM 1626 O O . SER A 1 211 ? 19.879 -9.476 3.037 1.00 92.94 211 SER A O 1
ATOM 1628 N N . SER A 1 212 ? 21.383 -10.043 4.598 1.00 93.38 212 SER A N 1
ATOM 1629 C CA . SER A 1 212 ? 20.472 -10.743 5.505 1.00 93.38 212 SER A CA 1
ATOM 1630 C C . SER A 1 212 ? 21.010 -10.572 6.931 1.00 93.38 212 SER A C 1
ATOM 1632 O O . SER A 1 212 ? 22.129 -11.017 7.200 1.00 93.38 212 SER A O 1
ATOM 1634 N N . PRO A 1 213 ? 20.299 -9.874 7.837 1.00 94.94 213 PRO A N 1
ATOM 1635 C CA . PRO A 1 213 ? 18.978 -9.270 7.646 1.00 94.94 213 PRO A CA 1
ATOM 1636 C C . PRO A 1 213 ? 18.974 -8.100 6.649 1.00 94.94 213 PRO A C 1
ATOM 1638 O O . PRO A 1 213 ? 19.800 -7.188 6.733 1.00 94.94 213 PRO A O 1
ATOM 1641 N N . HIS A 1 214 ? 18.001 -8.097 5.735 1.00 96.44 214 HIS A N 1
ATOM 1642 C CA . HIS A 1 214 ? 17.773 -6.992 4.813 1.00 96.44 214 HIS A CA 1
ATOM 1643 C C . HIS A 1 214 ? 16.891 -5.898 5.440 1.00 96.44 214 HIS A C 1
ATOM 1645 O O . HIS A 1 214 ? 15.659 -5.957 5.407 1.00 96.44 214 HIS A O 1
ATOM 1651 N N . ALA A 1 215 ? 17.532 -4.883 6.028 1.00 95.06 215 ALA A N 1
ATOM 1652 C CA . ALA A 1 215 ? 16.861 -3.870 6.848 1.00 95.06 215 ALA A CA 1
ATOM 1653 C C . ALA A 1 215 ? 15.771 -3.067 6.108 1.00 95.06 215 ALA A C 1
ATOM 1655 O O . ALA A 1 215 ? 14.741 -2.761 6.706 1.00 95.06 215 ALA A O 1
ATOM 1656 N N . TRP A 1 216 ? 15.964 -2.755 4.821 1.00 94.38 216 TRP A N 1
ATOM 1657 C CA . TRP A 1 216 ? 14.975 -2.015 4.027 1.00 94.38 216 TRP A CA 1
ATOM 1658 C C . TRP A 1 216 ? 13.679 -2.806 3.850 1.00 94.38 216 TRP A C 1
ATOM 1660 O O . TRP A 1 216 ? 12.598 -2.297 4.139 1.00 94.38 216 TRP A O 1
ATOM 1670 N N . GLY A 1 217 ? 13.776 -4.069 3.437 1.00 94.69 217 GLY A N 1
ATOM 1671 C CA . GLY A 1 217 ? 12.614 -4.950 3.307 1.00 94.69 217 GLY A CA 1
ATOM 1672 C C . GLY A 1 217 ? 11.887 -5.152 4.636 1.00 94.69 217 GLY A C 1
ATOM 1673 O O . GLY A 1 217 ? 10.670 -5.006 4.708 1.00 94.69 217 GLY A O 1
ATOM 1674 N N . MET A 1 218 ? 12.633 -5.353 5.726 1.00 95.00 218 MET A N 1
ATOM 1675 C CA . MET A 1 218 ? 12.055 -5.474 7.070 1.00 95.00 218 MET A CA 1
ATOM 1676 C C . MET A 1 218 ? 11.313 -4.211 7.525 1.00 95.00 218 MET A C 1
ATOM 1678 O O . MET A 1 218 ? 10.268 -4.314 8.173 1.00 95.00 218 MET A O 1
ATOM 1682 N N . ALA A 1 219 ? 11.832 -3.024 7.199 1.00 95.19 219 ALA A N 1
ATOM 1683 C CA . ALA A 1 219 ? 11.161 -1.763 7.498 1.00 95.19 219 ALA A CA 1
ATOM 1684 C C . ALA A 1 219 ? 9.829 -1.654 6.742 1.00 95.19 219 ALA A C 1
ATOM 1686 O O . ALA A 1 219 ? 8.808 -1.359 7.359 1.00 95.19 219 ALA A O 1
ATOM 1687 N N . ASN A 1 220 ? 9.818 -1.987 5.448 1.00 95.31 220 ASN A N 1
ATOM 1688 C CA . ASN A 1 220 ? 8.600 -1.985 4.635 1.00 95.31 220 ASN A CA 1
ATOM 1689 C C . ASN A 1 220 ? 7.574 -3.023 5.115 1.00 95.31 220 ASN A C 1
ATOM 1691 O O . ASN A 1 220 ? 6.398 -2.703 5.245 1.00 95.31 220 ASN A O 1
ATOM 1695 N N . ALA A 1 221 ? 8.012 -4.236 5.468 1.00 95.31 221 ALA A N 1
ATOM 1696 C CA . ALA A 1 221 ? 7.133 -5.257 6.040 1.00 95.31 221 ALA A CA 1
ATOM 1697 C C . ALA A 1 221 ? 6.514 -4.807 7.377 1.00 95.31 221 ALA A C 1
ATOM 1699 O O . ALA A 1 221 ? 5.332 -5.022 7.639 1.00 95.31 221 ALA A O 1
ATOM 1700 N N . SER A 1 222 ? 7.302 -4.144 8.228 1.00 94.75 222 SER A N 1
ATOM 1701 C CA . SER A 1 222 ? 6.803 -3.592 9.495 1.00 94.75 222 SER A CA 1
ATOM 1702 C C . SER A 1 222 ? 5.779 -2.480 9.266 1.00 94.75 222 SER A C 1
ATOM 1704 O O . SER A 1 222 ? 4.785 -2.398 9.984 1.00 94.75 222 SER A O 1
ATOM 1706 N N . MET A 1 223 ? 6.031 -1.628 8.276 1.00 94.75 223 MET A N 1
ATOM 1707 C CA . MET A 1 223 ? 5.186 -0.490 7.947 1.00 94.75 223 MET A CA 1
ATOM 1708 C C . MET A 1 223 ? 3.833 -0.937 7.384 1.00 94.75 223 MET A C 1
ATOM 1710 O O . MET A 1 223 ? 2.820 -0.581 7.975 1.00 94.75 223 MET A O 1
ATOM 1714 N N . VAL A 1 224 ? 3.802 -1.826 6.383 1.00 96.81 224 VAL A N 1
ATOM 1715 C CA . VAL A 1 224 ? 2.531 -2.317 5.815 1.00 96.81 224 VAL A CA 1
ATOM 1716 C C . VAL A 1 224 ? 1.666 -3.031 6.848 1.00 96.81 224 VAL A C 1
ATOM 1718 O O . VAL A 1 224 ? 0.440 -2.924 6.822 1.00 96.81 224 VAL A O 1
ATOM 1721 N N . LEU A 1 225 ? 2.276 -3.732 7.812 1.00 97.25 225 LEU A N 1
ATOM 1722 C CA . LEU A 1 225 ? 1.539 -4.325 8.927 1.00 97.25 225 LEU A CA 1
ATOM 1723 C C . LEU A 1 225 ? 0.878 -3.245 9.791 1.00 97.25 225 LEU A C 1
ATOM 1725 O O . LEU A 1 225 ? -0.277 -3.399 10.186 1.00 97.25 225 LEU A O 1
ATOM 1729 N N . LEU A 1 226 ? 1.596 -2.162 10.098 1.00 96.25 226 LEU A N 1
ATOM 1730 C CA . LEU A 1 226 ? 1.041 -1.050 10.863 1.00 96.25 226 LEU A CA 1
ATOM 1731 C C . LEU A 1 226 ? -0.070 -0.347 10.081 1.00 96.25 226 LEU A C 1
ATOM 1733 O O . LEU A 1 226 ? -1.161 -0.221 10.631 1.00 96.25 226 LEU A O 1
ATOM 1737 N N . ASP A 1 227 ? 0.151 0.007 8.816 1.00 96.62 227 ASP A N 1
ATOM 1738 C CA . ASP A 1 227 ? -0.834 0.707 7.982 1.00 96.62 227 ASP A CA 1
ATOM 1739 C C . ASP A 1 227 ? -2.084 -0.143 7.702 1.00 96.62 227 ASP A C 1
ATOM 1741 O O . ASP A 1 227 ? -3.210 0.370 7.679 1.00 96.62 227 ASP A O 1
ATOM 1745 N N . SER A 1 228 ? -1.927 -1.468 7.623 1.00 98.19 228 SER A N 1
ATOM 1746 C CA . SER A 1 228 ? -3.047 -2.415 7.550 1.00 98.19 228 SER A CA 1
ATOM 1747 C C . SER A 1 228 ? -3.929 -2.389 8.803 1.00 98.19 228 SER A C 1
ATOM 1749 O O . SER A 1 228 ? -5.149 -2.566 8.712 1.00 98.19 228 SER A O 1
ATOM 1751 N N . LEU A 1 229 ? -3.336 -2.163 9.981 1.00 98.38 229 LEU A N 1
ATOM 1752 C CA . LEU A 1 229 ? -4.037 -2.119 11.267 1.00 98.38 229 LEU A CA 1
ATOM 1753 C C . LEU A 1 229 ? -4.600 -0.730 11.578 1.00 98.38 229 LEU A C 1
ATOM 1755 O O . LEU A 1 229 ? -5.748 -0.621 12.025 1.00 98.38 229 LEU A O 1
ATOM 1759 N N . ALA A 1 230 ? -3.807 0.318 11.375 1.00 97.75 230 ALA A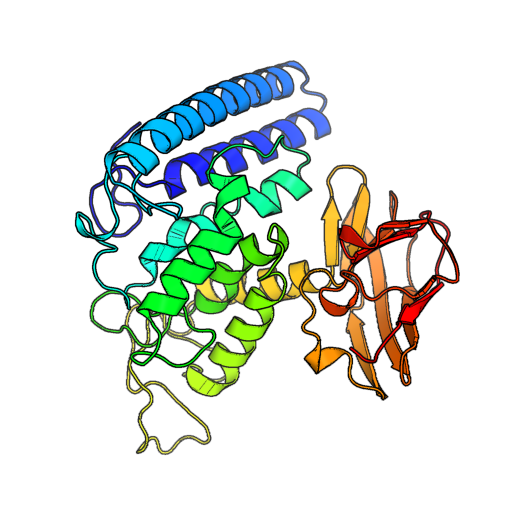 N 1
ATOM 1760 C CA . ALA A 1 230 ? -4.201 1.702 11.562 1.00 97.75 230 ALA A CA 1
ATOM 1761 C C . ALA A 1 230 ? -3.314 2.663 10.766 1.00 97.75 230 ALA A C 1
ATOM 1763 O O . ALA A 1 230 ? -2.095 2.582 10.830 1.00 97.75 230 ALA A O 1
ATOM 1764 N N . ALA A 1 231 ? -3.940 3.648 10.125 1.00 96.81 231 ALA A N 1
ATOM 1765 C CA . ALA A 1 231 ? -3.244 4.710 9.405 1.00 96.81 231 ALA A CA 1
ATOM 1766 C C . ALA A 1 231 ? -3.877 6.072 9.704 1.00 96.81 231 ALA A C 1
ATOM 1768 O O . ALA A 1 231 ? -5.094 6.196 9.874 1.00 96.81 231 ALA A O 1
ATOM 1769 N N . GLN A 1 232 ? -3.056 7.116 9.773 1.00 95.06 232 GLN A N 1
ATOM 1770 C CA . GLN A 1 232 ? -3.490 8.473 10.096 1.00 95.06 232 GLN A CA 1
ATOM 1771 C C . GLN A 1 232 ? -3.464 9.341 8.838 1.00 95.06 232 GLN A C 1
ATOM 1773 O O . GLN A 1 232 ? -2.412 9.546 8.242 1.00 95.06 232 GLN A O 1
ATOM 1778 N N . ARG A 1 233 ? -4.612 9.915 8.468 1.00 95.75 233 ARG A N 1
ATOM 1779 C CA . ARG A 1 233 ? -4.677 10.912 7.392 1.00 95.75 233 ARG A CA 1
ATOM 1780 C C . ARG A 1 233 ? -4.237 12.286 7.884 1.00 95.75 233 ARG A C 1
ATOM 1782 O O . ARG A 1 233 ? -4.460 12.635 9.047 1.00 95.75 233 ARG A O 1
ATOM 1789 N N . ALA A 1 234 ? -3.712 13.094 6.968 1.00 93.62 234 ALA A N 1
ATOM 1790 C CA . ALA A 1 234 ? -3.331 14.487 7.189 1.00 93.62 234 ALA A CA 1
ATOM 1791 C C . ALA A 1 234 ? -4.502 15.372 7.656 1.00 93.62 234 ALA A C 1
ATOM 1793 O O . ALA A 1 234 ? -4.285 16.323 8.402 1.00 93.62 234 ALA A O 1
ATOM 1794 N N . ASP A 1 235 ? -5.742 15.032 7.282 1.00 93.06 235 ASP A N 1
ATOM 1795 C CA . ASP A 1 235 ? -6.963 15.718 7.742 1.00 93.06 235 ASP A CA 1
ATOM 1796 C C . ASP A 1 235 ? -7.358 15.388 9.200 1.00 93.06 235 ASP A C 1
ATOM 1798 O O . ASP A 1 235 ? -8.354 15.895 9.715 1.00 93.06 235 ASP A O 1
ATOM 1802 N N . GLY A 1 236 ? -6.586 14.532 9.878 1.00 94.25 236 GLY A N 1
ATOM 1803 C CA . GLY A 1 236 ? -6.831 14.097 11.249 1.00 94.25 236 GLY A CA 1
ATOM 1804 C C . GLY A 1 236 ? -7.665 12.819 11.371 1.00 94.25 236 GLY A C 1
ATOM 1805 O O . GLY A 1 236 ? -7.729 12.256 12.468 1.00 94.25 236 GLY A O 1
ATOM 1806 N N . SER A 1 237 ? -8.243 12.296 10.288 1.00 96.94 237 SER A N 1
ATOM 1807 C CA . SER A 1 237 ? -9.020 11.052 10.323 1.00 96.94 237 SER A CA 1
ATOM 1808 C C . SER A 1 237 ? -8.139 9.819 10.537 1.00 96.94 237 SER A C 1
ATOM 1810 O O . SER A 1 237 ? -7.091 9.673 9.911 1.00 96.94 237 SER A O 1
ATOM 1812 N N . LEU A 1 238 ? -8.588 8.914 11.405 1.00 97.81 238 LEU A N 1
ATOM 1813 C CA . LEU A 1 238 ? -7.917 7.656 11.724 1.00 97.81 238 LEU A CA 1
ATOM 1814 C C . LEU A 1 238 ? -8.592 6.503 10.980 1.00 97.81 238 LEU A C 1
ATOM 1816 O O . LEU A 1 238 ? -9.761 6.211 11.220 1.00 97.81 238 LEU A O 1
ATOM 1820 N N . ILE A 1 239 ? -7.856 5.824 10.113 1.00 98.44 239 ILE A N 1
ATOM 1821 C CA . ILE A 1 239 ? -8.284 4.593 9.450 1.00 98.44 239 ILE A CA 1
ATOM 1822 C C . ILE A 1 239 ? -7.928 3.421 10.355 1.00 98.44 239 ILE A C 1
ATOM 1824 O O . ILE A 1 239 ? -6.834 3.394 10.911 1.00 98.44 239 ILE A O 1
ATOM 1828 N N . VAL A 1 240 ? -8.843 2.466 10.523 1.00 98.62 240 VAL A N 1
ATOM 1829 C CA . VAL A 1 240 ? -8.635 1.287 11.374 1.00 98.62 240 VAL A CA 1
ATOM 1830 C C . VAL A 1 240 ? -9.052 0.026 10.635 1.00 98.62 240 VAL A C 1
ATOM 1832 O O . VAL A 1 240 ? -10.203 -0.069 10.216 1.00 98.62 240 VAL A O 1
ATOM 1835 N N . GLY A 1 241 ? -8.140 -0.945 10.560 1.00 98.38 241 GLY A N 1
ATOM 1836 C CA . GLY A 1 241 ? -8.375 -2.317 10.106 1.00 98.38 241 GLY A CA 1
ATOM 1837 C C . GLY A 1 241 ? -8.316 -2.536 8.594 1.00 98.38 241 GLY A C 1
ATOM 1838 O O . GLY A 1 241 ? -8.605 -3.634 8.127 1.00 98.38 241 GLY A O 1
ATOM 1839 N N . ARG A 1 242 ? -7.977 -1.514 7.808 1.00 98.25 242 ARG A N 1
ATOM 1840 C CA . ARG A 1 242 ? -8.225 -1.522 6.364 1.00 98.25 242 ARG A CA 1
ATOM 1841 C C . ARG A 1 242 ? -7.593 -2.702 5.624 1.00 98.25 242 ARG A C 1
ATOM 1843 O O . ARG A 1 242 ? -8.214 -3.162 4.671 1.00 98.25 242 ARG A O 1
ATOM 1850 N N . GLY A 1 243 ? -6.440 -3.192 6.080 1.00 98.25 243 GLY A N 1
ATOM 1851 C CA . GLY A 1 243 ? -5.757 -4.361 5.517 1.00 98.25 243 GLY A CA 1
ATOM 1852 C C . GLY A 1 243 ? -5.855 -5.639 6.349 1.00 98.25 243 GLY A C 1
ATOM 1853 O O . GLY A 1 243 ? -5.081 -6.562 6.140 1.00 98.25 243 GLY A O 1
ATOM 1854 N N . VAL A 1 244 ? -6.768 -5.715 7.320 1.00 98.38 244 VAL A N 1
ATOM 1855 C CA . VAL A 1 244 ? -6.933 -6.911 8.162 1.00 98.38 244 VAL A CA 1
ATOM 1856 C C . VAL A 1 244 ? -7.613 -8.036 7.370 1.00 98.38 244 VAL A C 1
ATOM 1858 O O . VAL A 1 244 ? -8.781 -7.878 7.006 1.00 98.38 244 VAL A O 1
ATOM 1861 N N . PRO A 1 245 ? -6.966 -9.198 7.165 1.00 97.75 245 PRO A N 1
ATOM 1862 C CA . PRO A 1 245 ? -7.575 -10.307 6.443 1.00 97.75 245 PRO A CA 1
ATOM 1863 C C . PRO A 1 245 ? -8.754 -10.901 7.215 1.00 97.75 245 PRO A C 1
ATOM 1865 O O . PRO A 1 245 ? -8.762 -10.970 8.449 1.00 97.75 245 PRO A O 1
ATOM 1868 N N . ALA A 1 246 ? -9.734 -11.428 6.481 1.00 95.19 246 ALA A N 1
ATOM 1869 C CA . ALA A 1 246 ? -10.909 -12.083 7.059 1.00 95.19 246 ALA A CA 1
ATOM 1870 C C . ALA A 1 246 ? -10.543 -13.227 8.031 1.00 95.19 246 ALA A C 1
ATOM 1872 O O . ALA A 1 246 ? -11.165 -13.392 9.082 1.00 95.19 246 ALA A O 1
ATOM 1873 N N . ALA A 1 247 ? -9.456 -13.958 7.754 1.00 95.56 247 ALA A N 1
ATOM 1874 C CA . ALA A 1 247 ? -8.964 -15.049 8.599 1.00 95.56 247 ALA A CA 1
ATOM 1875 C C . ALA A 1 247 ? -8.609 -14.623 10.043 1.00 95.56 247 ALA A C 1
ATOM 1877 O O . ALA A 1 247 ? -8.669 -15.453 10.964 1.00 95.56 247 ALA A O 1
ATOM 1878 N N . TRP A 1 248 ? -8.275 -13.344 10.260 1.00 97.25 248 TRP A N 1
ATOM 1879 C CA . TRP A 1 248 ? -7.988 -12.769 11.581 1.00 97.25 248 TRP A CA 1
ATOM 1880 C C . TRP A 1 248 ? -9.252 -12.346 12.340 1.00 97.25 248 TRP A C 1
ATOM 1882 O O . TRP A 1 248 ? -9.200 -12.091 13.542 1.00 97.25 248 TRP A O 1
ATOM 1892 N N . LEU A 1 249 ? -10.403 -12.312 11.667 1.00 96.44 249 LEU A N 1
ATOM 1893 C CA . LEU A 1 249 ? -11.689 -11.919 12.238 1.00 96.44 249 LEU A CA 1
ATOM 1894 C C . LEU A 1 249 ? -12.529 -13.116 12.695 1.00 96.44 249 LEU A C 1
ATOM 1896 O O . LEU A 1 249 ? -13.694 -12.935 13.039 1.00 96.44 249 LEU A O 1
ATOM 1900 N N . ARG A 1 250 ? -11.970 -14.330 12.747 1.00 94.25 250 ARG A N 1
ATOM 1901 C CA . ARG A 1 250 ? -12.683 -15.512 13.261 1.00 94.25 250 ARG A CA 1
ATOM 1902 C C . ARG A 1 250 ? -13.185 -15.285 14.691 1.00 94.25 250 ARG A C 1
ATOM 1904 O O . ARG A 1 250 ? -12.527 -14.643 15.508 1.00 94.25 250 ARG A O 1
ATOM 1911 N N . SER A 1 251 ? -14.348 -15.848 15.018 1.00 94.19 251 SER A N 1
ATOM 1912 C CA . SER A 1 251 ? -14.958 -15.701 16.347 1.00 94.19 251 SER A CA 1
ATOM 1913 C C . SER A 1 251 ? -13.985 -16.093 17.468 1.00 94.19 251 SER A C 1
ATOM 1915 O O . SER A 1 251 ? -13.391 -17.169 17.435 1.00 94.19 251 SER A O 1
ATOM 1917 N N . GLY A 1 252 ? -13.838 -15.224 18.471 1.00 92.88 252 GLY A N 1
ATOM 1918 C CA . GLY A 1 252 ? -12.897 -15.389 19.583 1.00 92.88 252 GLY A CA 1
ATOM 1919 C C . GLY A 1 252 ? -11.495 -14.820 19.336 1.00 92.88 252 GLY A C 1
ATOM 1920 O O . GLY A 1 252 ? -10.733 -14.699 20.294 1.00 92.88 252 GLY A O 1
ATOM 1921 N N . GLN A 1 253 ? -11.159 -14.426 18.103 1.00 93.31 253 GLN A N 1
ATOM 1922 C CA . GLN A 1 253 ? -9.912 -13.718 17.811 1.00 93.31 253 GLN A CA 1
ATOM 1923 C C . GLN A 1 253 ? -9.983 -12.259 18.264 1.00 93.31 253 GLN A C 1
ATOM 1925 O O . GLN A 1 253 ? -11.044 -11.621 18.289 1.00 93.31 253 GLN A O 1
ATOM 1930 N N . VAL A 1 254 ? -8.820 -11.740 18.649 1.00 97.06 254 VAL A N 1
ATOM 1931 C CA . VAL A 1 254 ? -8.644 -10.368 19.111 1.00 97.06 254 VAL A CA 1
ATOM 1932 C C . VAL A 1 254 ? -7.412 -9.785 18.446 1.00 97.06 254 VAL A C 1
ATOM 1934 O O . VAL A 1 254 ? -6.314 -10.312 18.598 1.00 97.06 254 VAL A O 1
ATOM 1937 N N . ILE A 1 255 ? -7.594 -8.640 17.803 1.00 98.19 255 ILE A N 1
ATOM 1938 C CA . ILE A 1 255 ? -6.509 -7.795 17.316 1.00 98.19 255 ILE A CA 1
ATOM 1939 C C . ILE A 1 255 ? -6.393 -6.629 18.290 1.00 98.19 255 ILE A C 1
ATOM 1941 O O . ILE A 1 255 ? -7.392 -5.978 18.604 1.00 98.19 255 ILE A O 1
ATOM 1945 N N . SER A 1 256 ? -5.194 -6.370 18.803 1.00 97.62 256 SER A N 1
ATOM 1946 C CA . SER A 1 256 ? -4.953 -5.280 19.746 1.00 97.62 256 SER A CA 1
ATOM 1947 C C . SER A 1 256 ? -3.672 -4.551 19.382 1.00 97.62 256 SER A C 1
ATOM 1949 O O . SER A 1 256 ? -2.615 -5.165 19.305 1.00 97.62 256 SER A O 1
ATOM 1951 N N . LEU A 1 257 ? -3.767 -3.234 19.239 1.00 96.81 257 LEU A N 1
ATOM 1952 C CA . LEU A 1 257 ? -2.631 -2.342 19.050 1.00 96.81 257 LEU A CA 1
ATOM 1953 C C . LEU A 1 257 ? -2.680 -1.274 20.142 1.00 96.81 257 LEU A C 1
ATOM 1955 O O . LEU A 1 257 ? -3.729 -0.690 20.421 1.00 96.81 257 LEU A O 1
ATOM 1959 N N . ALA A 1 258 ? -1.548 -1.056 20.799 1.00 96.69 258 ALA A N 1
ATOM 1960 C CA . ALA A 1 258 ? -1.409 -0.099 21.883 1.00 96.69 258 ALA A CA 1
ATOM 1961 C C . ALA A 1 258 ? -0.397 0.977 21.501 1.00 96.69 258 ALA A C 1
ATOM 1963 O O . ALA A 1 258 ? 0.554 0.706 20.775 1.00 96.69 258 ALA A O 1
ATOM 1964 N N . ASN A 1 259 ? -0.588 2.177 22.050 1.00 95.62 259 ASN A N 1
ATOM 1965 C CA . ASN A 1 259 ? 0.340 3.293 21.896 1.00 95.62 259 ASN A CA 1
ATOM 1966 C C . ASN A 1 259 ? 0.649 3.654 20.428 1.00 95.62 259 ASN A C 1
ATOM 1968 O O . ASN A 1 259 ? 1.779 4.011 20.106 1.00 95.62 259 ASN A O 1
ATOM 1972 N N . PHE A 1 260 ? -0.346 3.566 19.541 1.00 95.56 260 PHE A N 1
ATOM 1973 C CA . PHE A 1 260 ? -0.205 4.006 18.156 1.00 95.56 260 PHE A CA 1
ATOM 1974 C C . PHE A 1 260 ? -0.093 5.538 18.119 1.00 95.56 260 PHE A C 1
ATOM 1976 O O . PHE A 1 260 ? -0.998 6.213 18.635 1.00 95.56 260 PHE A O 1
ATOM 1983 N N . PRO A 1 261 ? 0.997 6.099 17.567 1.00 93.88 261 PRO A N 1
ATOM 1984 C CA . PRO A 1 261 ? 1.178 7.539 17.485 1.00 93.88 261 PRO A CA 1
ATOM 1985 C C . PRO A 1 261 ? 0.208 8.148 16.469 1.00 93.88 261 PRO A C 1
ATOM 1987 O O . PRO A 1 261 ? -0.048 7.606 15.401 1.00 93.88 261 PRO A O 1
ATOM 1990 N N . THR A 1 262 ? -0.330 9.311 16.810 1.00 91.62 262 THR A N 1
ATOM 1991 C CA . THR A 1 262 ? -1.256 10.093 15.984 1.00 91.62 262 THR A CA 1
ATOM 1992 C C . THR A 1 262 ? -0.829 11.563 15.991 1.00 91.62 262 THR A C 1
ATOM 1994 O O . THR A 1 262 ? 0.104 11.960 16.698 1.00 91.62 262 THR A O 1
ATOM 1997 N N . VAL A 1 263 ? -1.499 12.396 15.193 1.00 87.75 263 VAL A N 1
ATOM 1998 C CA . VAL A 1 263 ? -1.136 13.814 15.041 1.00 87.75 263 VAL A CA 1
ATOM 1999 C C . VAL A 1 263 ? -1.129 14.580 16.372 1.00 87.75 263 VAL A C 1
ATOM 2001 O O . VAL A 1 263 ? -1.905 14.308 17.292 1.00 87.75 263 VAL A O 1
ATOM 2004 N N . GLY A 1 264 ? -0.247 15.579 16.470 1.00 85.62 264 GLY A N 1
ATOM 2005 C CA . GLY A 1 264 ? -0.130 16.432 17.657 1.00 85.62 264 GLY A CA 1
ATOM 2006 C C . GLY A 1 264 ? 0.437 15.719 18.891 1.00 85.62 264 GLY A C 1
ATOM 2007 O O . GLY A 1 264 ? 0.089 16.086 20.011 1.00 85.62 264 GLY A O 1
ATOM 2008 N N . GLY A 1 265 ? 1.262 14.681 18.701 1.00 88.38 265 GLY A N 1
ATOM 2009 C CA . GLY A 1 265 ? 1.900 13.926 19.790 1.00 88.38 265 GLY A CA 1
ATOM 2010 C C . GLY A 1 265 ? 0.941 13.027 20.576 1.00 88.38 265 GLY A C 1
ATOM 2011 O O . GLY A 1 265 ? 1.267 12.574 21.677 1.00 88.38 265 GLY A O 1
ATOM 2012 N N . LYS A 1 266 ? -0.261 12.790 20.042 1.00 92.69 266 LYS A N 1
ATOM 2013 C CA . LYS A 1 266 ? -1.281 11.972 20.693 1.00 92.69 266 LYS A CA 1
ATOM 2014 C C . LYS A 1 266 ? -1.030 10.484 20.466 1.00 92.69 266 LYS A C 1
ATOM 2016 O O . LYS A 1 266 ? -0.491 10.099 19.436 1.00 92.69 266 LYS A O 1
ATOM 2021 N N . HIS A 1 267 ? -1.500 9.646 21.381 1.00 96.12 267 HIS A N 1
ATOM 2022 C CA . HIS A 1 267 ? -1.416 8.192 21.283 1.00 96.12 267 HIS A CA 1
ATOM 2023 C C . HIS A 1 267 ? -2.777 7.540 21.523 1.00 96.12 267 HIS A C 1
ATOM 2025 O O . HIS A 1 267 ? -3.517 7.907 22.448 1.00 96.12 267 HIS A O 1
ATOM 2031 N N . ILE A 1 268 ? -3.094 6.544 20.701 1.00 96.50 268 ILE A N 1
ATOM 2032 C CA . ILE A 1 268 ? -4.345 5.791 20.769 1.00 96.50 268 ILE A CA 1
ATOM 2033 C C . ILE A 1 268 ? -4.070 4.289 20.850 1.00 96.50 268 ILE A C 1
ATOM 2035 O O . ILE A 1 268 ? -3.060 3.789 20.361 1.00 96.50 268 ILE A O 1
ATOM 2039 N N . GLY A 1 269 ? -4.965 3.557 21.504 1.00 97.81 269 GLY A N 1
ATOM 2040 C CA . GLY A 1 269 ? -5.036 2.105 21.400 1.00 97.81 269 GLY A CA 1
ATOM 2041 C C . GLY A 1 269 ? -6.313 1.684 20.686 1.00 97.81 269 GLY A C 1
ATOM 2042 O O . GLY A 1 269 ? -7.342 2.354 20.794 1.00 97.81 269 GLY A O 1
ATOM 2043 N N . LEU A 1 270 ? -6.259 0.556 19.990 1.00 97.81 270 LEU A N 1
ATOM 2044 C CA . LEU A 1 270 ? -7.409 -0.079 19.358 1.00 97.81 270 LEU A CA 1
ATOM 2045 C C . LEU A 1 270 ? -7.469 -1.553 19.740 1.00 97.81 270 LEU A C 1
ATOM 2047 O O . LEU A 1 270 ? -6.449 -2.220 19.914 1.00 97.81 270 LEU A O 1
ATOM 2051 N N . LYS A 1 271 ? -8.692 -2.055 19.860 1.00 98.62 271 LYS A N 1
ATOM 2052 C CA . LYS A 1 271 ? -8.989 -3.471 20.016 1.00 98.62 271 LYS A CA 1
ATOM 2053 C C . LYS A 1 271 ? -10.147 -3.828 19.098 1.00 98.62 271 LYS A C 1
ATOM 2055 O O . LYS A 1 271 ? -11.229 -3.266 19.259 1.00 98.62 271 LYS A O 1
ATOM 2060 N N . ILE A 1 272 ? -9.921 -4.761 18.182 1.00 98.69 272 ILE A N 1
ATOM 2061 C CA . ILE A 1 272 ? -10.958 -5.380 17.358 1.00 98.69 272 ILE A CA 1
ATOM 2062 C C . ILE A 1 272 ? -11.199 -6.783 17.908 1.00 98.69 272 ILE A C 1
ATOM 2064 O O . ILE A 1 272 ? -10.255 -7.536 18.145 1.00 98.69 272 ILE A O 1
ATOM 2068 N N . SER A 1 273 ? -12.456 -7.129 18.156 1.00 98.25 273 SER A N 1
ATOM 2069 C CA . SER A 1 273 ? -12.845 -8.459 18.632 1.00 98.25 273 SER A CA 1
ATOM 2070 C C . SER A 1 273 ? -14.079 -8.951 17.902 1.00 98.25 273 SER A C 1
ATOM 2072 O O . SER A 1 273 ? -15.038 -8.185 17.768 1.00 98.25 273 SER A O 1
ATOM 2074 N N . THR A 1 274 ? -14.085 -10.227 17.524 1.00 98.12 274 THR A N 1
ATOM 2075 C CA . THR A 1 274 ? -15.219 -10.843 16.828 1.00 98.12 274 THR A CA 1
ATOM 2076 C C . THR A 1 274 ? -15.927 -11.877 17.697 1.00 98.12 274 THR A C 1
ATOM 2078 O O . THR A 1 274 ? -15.289 -12.717 18.334 1.00 98.12 274 THR A O 1
ATOM 2081 N N . SER A 1 275 ? -17.260 -11.841 17.693 1.00 96.75 275 SER A N 1
ATOM 2082 C CA . SER A 1 275 ? -18.133 -12.847 18.301 1.00 96.75 275 SER A CA 1
ATOM 2083 C C . SER A 1 275 ? -19.259 -13.199 17.332 1.00 96.75 275 SER A C 1
ATOM 2085 O O . SER A 1 275 ? -20.160 -12.392 17.092 1.00 96.75 275 SER A O 1
ATOM 2087 N N . GLY A 1 276 ? -19.197 -14.392 16.738 1.00 95.50 276 GLY A N 1
ATOM 2088 C CA . GLY A 1 276 ? -20.091 -14.773 15.645 1.00 95.50 276 GLY A CA 1
ATOM 2089 C C . GLY A 1 276 ? -20.009 -13.771 14.489 1.00 95.50 276 GLY A C 1
ATOM 2090 O O . GLY A 1 276 ? -18.954 -13.590 13.894 1.00 95.50 276 GLY A O 1
ATOM 2091 N N . VAL A 1 277 ? -21.123 -13.103 14.202 1.00 97.00 277 VAL A N 1
ATOM 2092 C CA . VAL A 1 277 ? -21.254 -12.065 13.161 1.00 97.00 277 VAL A CA 1
ATOM 2093 C C . VAL A 1 277 ? -21.069 -10.634 13.689 1.00 97.00 277 VAL A C 1
ATOM 2095 O O . VAL A 1 277 ? -21.235 -9.679 12.939 1.00 97.00 277 VAL A O 1
ATOM 2098 N N . ALA A 1 278 ? -20.752 -10.456 14.973 1.00 98.06 278 ALA A N 1
ATOM 2099 C CA . ALA A 1 278 ? -20.527 -9.144 15.571 1.00 98.06 278 ALA A CA 1
ATOM 2100 C C . ALA A 1 278 ? -19.027 -8.832 15.643 1.00 98.06 278 ALA A C 1
ATOM 2102 O O . ALA A 1 278 ? -18.281 -9.527 16.335 1.00 98.06 278 ALA A O 1
ATOM 2103 N N . VAL A 1 279 ? -18.597 -7.748 14.997 1.00 98.56 279 VAL A N 1
ATOM 2104 C CA . VAL A 1 279 ? -17.226 -7.226 15.065 1.00 98.56 279 VAL A CA 1
ATOM 2105 C C . VAL A 1 279 ? -17.232 -5.924 15.857 1.00 98.56 279 VAL A C 1
ATOM 2107 O O . VAL A 1 279 ? -17.889 -4.956 15.483 1.00 98.56 279 VAL A O 1
ATOM 2110 N N . THR A 1 280 ? -16.511 -5.882 16.975 1.00 98.69 280 THR A N 1
ATOM 2111 C CA . THR A 1 280 ? -16.458 -4.707 17.856 1.00 98.69 280 THR A CA 1
ATOM 2112 C C . THR A 1 280 ? -15.098 -4.038 17.789 1.00 98.69 280 THR A C 1
ATOM 2114 O O . THR A 1 280 ? -14.094 -4.688 18.068 1.00 98.69 280 THR A O 1
ATOM 2117 N N . LEU A 1 281 ? -15.084 -2.736 17.504 1.00 98.81 281 LEU A N 1
ATOM 2118 C CA . LEU A 1 281 ? -13.927 -1.865 17.690 1.00 98.81 281 LEU A CA 1
ATOM 2119 C C . LEU A 1 281 ? -14.064 -1.119 19.019 1.00 98.81 281 LEU A C 1
ATOM 2121 O O . LEU A 1 281 ? -15.075 -0.462 19.270 1.00 98.81 281 LEU A O 1
ATOM 2125 N N . ARG A 1 282 ? -13.018 -1.160 19.845 1.00 98.69 282 ARG A N 1
ATOM 2126 C CA . ARG A 1 282 ? -12.867 -0.332 21.044 1.00 98.69 282 ARG A CA 1
ATOM 2127 C C . ARG A 1 282 ? -11.592 0.496 20.957 1.00 98.69 282 ARG A C 1
ATOM 2129 O O . ARG A 1 282 ? -10.516 -0.053 20.748 1.00 98.69 282 ARG A O 1
ATOM 2136 N N . LEU A 1 283 ? -11.719 1.797 21.190 1.00 98.31 283 LEU A N 1
ATOM 2137 C CA . LEU A 1 283 ? -10.612 2.745 21.240 1.00 98.31 283 LEU A CA 1
ATOM 2138 C C . LEU A 1 283 ? -10.273 3.102 22.691 1.00 98.31 283 LEU A C 1
ATOM 2140 O O . LEU A 1 283 ? -11.163 3.301 23.523 1.00 98.31 283 LEU A O 1
ATOM 2144 N N . SER A 1 284 ? -8.983 3.213 22.988 1.00 97.62 284 SER A N 1
ATOM 2145 C CA . SER A 1 284 ? -8.435 3.619 24.285 1.00 97.62 284 SER A CA 1
ATOM 2146 C C . SER A 1 284 ? -7.392 4.728 24.115 1.00 97.62 284 SER A C 1
ATOM 2148 O O . SER A 1 284 ? -6.979 5.037 23.002 1.00 97.62 284 SER A O 1
ATOM 2150 N N . GLY A 1 285 ? -6.978 5.367 25.211 1.00 95.94 285 GLY A N 1
ATOM 2151 C CA . GLY A 1 285 ? -6.045 6.495 25.155 1.00 95.94 285 GLY A CA 1
ATOM 2152 C C . GLY A 1 285 ? -6.710 7.802 24.712 1.00 95.94 285 GLY A C 1
ATOM 2153 O O . GLY A 1 285 ? -7.873 8.079 25.033 1.00 95.94 285 GLY A O 1
ATOM 2154 N N . GLN A 1 286 ? -5.963 8.646 24.004 1.00 95.38 286 GLN A N 1
ATOM 2155 C CA . GLN A 1 286 ? -6.416 9.987 23.629 1.00 95.38 286 GLN A CA 1
ATOM 2156 C C . GLN A 1 286 ? -7.444 9.945 22.487 1.00 95.38 286 GLN A C 1
ATOM 2158 O O . GLN A 1 286 ? -7.641 8.921 21.834 1.00 95.38 286 GLN A O 1
ATOM 2163 N N . GLN A 1 287 ? -8.210 11.028 22.318 1.00 93.00 287 GLN A N 1
ATOM 2164 C CA . GLN A 1 287 ? -9.191 11.125 21.230 1.00 93.00 287 GLN A CA 1
ATOM 2165 C C . GLN A 1 287 ? -8.476 11.375 19.892 1.00 93.00 287 GLN A C 1
ATOM 2167 O O . GLN A 1 287 ? -7.591 12.244 19.861 1.00 93.00 287 GLN A O 1
ATOM 2172 N N . PRO A 1 288 ? -8.878 10.678 18.807 1.00 93.25 288 PRO A N 1
ATOM 2173 C CA . PRO A 1 288 ? -8.455 11.010 17.449 1.00 93.25 288 PRO A CA 1
ATOM 2174 C C . PRO A 1 288 ? -8.660 12.497 17.142 1.00 93.25 288 PRO A C 1
ATOM 2176 O O . PRO A 1 288 ? -9.549 13.139 17.707 1.00 93.25 288 PRO A O 1
ATOM 2179 N N . ALA A 1 289 ? -7.833 13.060 16.262 1.00 93.94 289 ALA A N 1
ATOM 2180 C CA . ALA A 1 289 ? -7.974 14.458 15.853 1.00 93.94 289 ALA A CA 1
ATOM 2181 C C . ALA A 1 289 ? -9.161 14.685 14.903 1.00 93.94 289 ALA A C 1
ATOM 2183 O O . ALA A 1 289 ? -9.748 15.763 14.919 1.00 93.94 289 ALA A O 1
ATOM 2184 N N . GLY A 1 290 ? -9.529 13.668 14.124 1.00 95.62 290 GLY A N 1
ATOM 2185 C CA . GLY A 1 290 ? -10.653 13.674 13.195 1.00 95.62 290 GLY A CA 1
ATOM 2186 C C . GLY A 1 290 ? -11.530 12.430 13.329 1.00 95.62 290 GLY A C 1
ATOM 2187 O O . GLY A 1 290 ? -11.550 11.760 14.362 1.00 95.62 290 GLY A O 1
ATOM 2188 N N . SER A 1 291 ? -12.296 12.139 12.279 1.00 97.56 291 SER A N 1
ATOM 2189 C CA . SER A 1 291 ? -13.198 10.982 12.247 1.00 97.56 291 SER A CA 1
ATOM 2190 C C . SER A 1 291 ? -12.444 9.651 12.340 1.00 97.56 291 SER A C 1
ATOM 2192 O O . SER A 1 291 ? -11.264 9.576 12.009 1.00 97.56 291 SER A O 1
ATOM 2194 N N . VAL A 1 292 ? -13.119 8.587 12.773 1.00 98.56 292 VAL A N 1
ATOM 2195 C CA . VAL A 1 292 ? -12.574 7.224 12.688 1.00 98.56 292 VAL A CA 1
ATOM 2196 C C . VAL A 1 292 ? -13.253 6.504 11.535 1.00 98.56 292 VAL A C 1
ATOM 2198 O O . VAL A 1 292 ? -14.476 6.385 11.515 1.00 98.56 292 VAL A O 1
ATOM 2201 N N . LEU A 1 293 ? -12.459 6.020 10.588 1.00 98.69 293 LEU A N 1
ATOM 2202 C CA . LEU A 1 293 ? -12.891 5.221 9.450 1.00 98.69 293 LEU A CA 1
ATOM 2203 C C . LEU A 1 293 ? -12.619 3.754 9.783 1.00 98.69 293 LEU A C 1
ATOM 2205 O O . LEU A 1 293 ? -11.524 3.245 9.541 1.00 98.69 293 LEU A O 1
ATOM 2209 N N . PHE A 1 294 ? -13.602 3.083 10.386 1.00 98.75 294 PHE A N 1
ATOM 2210 C CA . PHE A 1 294 ? -13.482 1.660 10.680 1.00 98.75 294 PHE A CA 1
ATOM 2211 C C . PHE A 1 294 ? -13.810 0.860 9.421 1.00 98.75 294 PHE A C 1
ATOM 2213 O O . PHE A 1 294 ? -14.953 0.850 8.957 1.00 98.75 294 PHE A O 1
ATOM 2220 N N . GLN A 1 295 ? -12.781 0.252 8.843 1.00 98.00 295 GLN A N 1
ATOM 2221 C CA . GLN A 1 295 ? -12.817 -0.397 7.542 1.00 98.00 295 GLN A CA 1
ATOM 2222 C C . GLN A 1 295 ? -12.188 -1.772 7.676 1.00 98.00 295 GLN A C 1
ATOM 2224 O O . GLN A 1 295 ? -11.070 -1.885 8.151 1.00 98.00 295 GLN A O 1
ATOM 2229 N N . LEU A 1 296 ? -12.891 -2.810 7.244 1.00 97.81 296 LEU A N 1
ATOM 2230 C CA . LEU A 1 296 ? -12.345 -4.160 7.145 1.00 97.81 296 LEU A CA 1
ATOM 2231 C C . LEU A 1 296 ? -12.683 -4.691 5.746 1.00 97.81 296 LEU A C 1
ATOM 2233 O O . LEU A 1 296 ? -13.789 -4.424 5.271 1.00 97.81 296 LEU A O 1
ATOM 2237 N N . PRO A 1 297 ? -11.804 -5.458 5.080 1.00 97.25 297 PRO A N 1
ATOM 2238 C CA . PRO A 1 297 ? -12.147 -6.158 3.840 1.00 97.25 297 PRO A CA 1
ATOM 2239 C C . PRO A 1 297 ? -13.463 -6.944 3.969 1.00 97.25 297 PRO A C 1
ATOM 2241 O O . PRO A 1 297 ? -14.364 -6.799 3.147 1.00 97.25 297 PRO A O 1
ATOM 2244 N N . ALA A 1 298 ? -13.654 -7.637 5.098 1.00 97.00 298 ALA A N 1
ATOM 2245 C CA . ALA A 1 298 ? -14.870 -8.394 5.413 1.00 97.00 298 ALA A CA 1
ATOM 2246 C C . ALA A 1 298 ? -16.155 -7.550 5.573 1.00 97.00 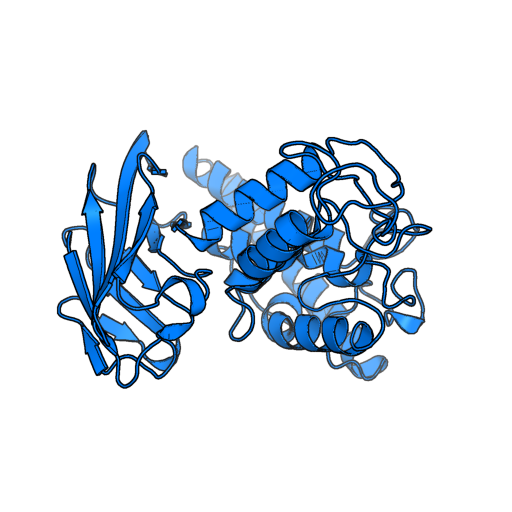298 ALA A C 1
ATOM 2248 O O . ALA A 1 298 ? -17.239 -8.115 5.724 1.00 97.00 298 ALA A O 1
ATOM 2249 N N . PHE A 1 299 ? -16.068 -6.213 5.588 1.00 98.00 299 PHE A N 1
ATOM 2250 C CA . PHE A 1 299 ? -17.232 -5.323 5.667 1.00 98.00 299 PHE A CA 1
ATOM 2251 C C . PHE A 1 299 ? -17.844 -5.005 4.301 1.00 98.00 299 PHE A C 1
ATOM 2253 O O . PHE A 1 299 ? -19.018 -4.632 4.243 1.00 98.00 299 PHE A O 1
ATOM 2260 N N . VAL A 1 300 ? -17.085 -5.127 3.210 1.00 97.31 300 VAL A N 1
ATOM 2261 C CA . VAL A 1 300 ? -17.551 -4.764 1.864 1.00 97.31 300 VAL A CA 1
ATOM 2262 C C . VAL A 1 300 ? -18.786 -5.597 1.502 1.00 97.31 300 VAL A C 1
ATOM 2264 O O . VAL A 1 300 ? -18.745 -6.823 1.494 1.00 97.31 300 VAL A O 1
ATOM 2267 N N . GLY A 1 301 ? -19.926 -4.932 1.288 1.00 97.31 301 GLY A N 1
ATOM 2268 C CA . GLY A 1 301 ? -21.222 -5.569 1.005 1.00 97.31 301 GLY A CA 1
ATOM 2269 C C . GLY A 1 301 ? -21.849 -6.385 2.152 1.00 97.31 301 GLY A C 1
ATOM 2270 O O . GLY A 1 301 ? -22.980 -6.862 2.017 1.00 97.31 301 GLY A O 1
ATOM 2271 N N . ASN A 1 302 ? -21.171 -6.523 3.295 1.00 98.06 302 ASN A N 1
ATOM 2272 C CA . ASN A 1 302 ? -21.532 -7.465 4.360 1.00 98.06 302 ASN A CA 1
ATOM 2273 C C . ASN A 1 302 ? -21.989 -6.791 5.669 1.00 98.06 302 ASN A C 1
ATOM 2275 O O . ASN A 1 302 ? -22.368 -7.479 6.612 1.00 98.06 302 ASN A O 1
ATOM 2279 N N . ILE A 1 303 ? -21.997 -5.457 5.766 1.00 98.50 303 ILE A N 1
ATOM 2280 C CA . ILE A 1 303 ? -22.529 -4.764 6.953 1.00 98.50 303 ILE A CA 1
ATOM 2281 C C . ILE A 1 303 ? -24.060 -4.886 6.977 1.00 98.50 303 ILE A C 1
ATOM 2283 O O . ILE A 1 303 ? -24.724 -4.475 6.036 1.00 98.50 303 ILE A O 1
ATOM 2287 N N . ALA A 1 304 ? -24.629 -5.424 8.057 1.00 98.00 304 ALA A N 1
ATOM 2288 C CA . ALA A 1 304 ? -26.072 -5.422 8.314 1.00 98.00 304 ALA A CA 1
ATOM 2289 C C . ALA A 1 304 ? -26.501 -4.215 9.162 1.00 98.00 304 ALA A C 1
ATOM 2291 O O . ALA A 1 304 ? -27.559 -3.630 8.942 1.00 98.00 304 ALA A O 1
ATOM 2292 N N . HIS A 1 305 ? -25.694 -3.854 10.162 1.00 97.81 305 HIS A N 1
ATOM 2293 C CA . HIS A 1 305 ? -25.960 -2.730 11.058 1.00 97.81 305 HIS A CA 1
ATOM 2294 C C . HIS A 1 305 ? -24.671 -2.271 11.750 1.00 97.81 305 HIS A C 1
ATOM 2296 O O . HIS A 1 305 ? -23.773 -3.075 11.985 1.00 97.81 305 HIS A O 1
ATOM 2302 N N . ALA A 1 306 ? -24.597 -1.000 12.143 1.00 98.62 306 ALA A N 1
ATOM 2303 C CA . ALA A 1 306 ? -23.560 -0.488 13.032 1.00 98.62 306 ALA A CA 1
ATOM 2304 C C . ALA A 1 306 ? -24.209 0.270 14.193 1.00 98.62 306 ALA A C 1
ATOM 2306 O O . ALA A 1 306 ? -25.080 1.110 13.976 1.00 98.62 306 ALA A O 1
ATOM 2307 N N . SER A 1 307 ? -23.760 0.003 15.421 1.00 98.69 307 SER A N 1
ATOM 2308 C CA . SER A 1 307 ? -24.336 0.605 16.633 1.00 98.69 307 SER A CA 1
ATOM 2309 C C . SER A 1 307 ? -24.120 2.122 16.740 1.00 98.69 307 SER A C 1
ATOM 2311 O O . SER A 1 307 ? -24.717 2.771 17.595 1.00 98.69 307 SER A O 1
ATOM 2313 N N . ALA A 1 308 ? -23.216 2.679 15.932 1.00 98.38 308 ALA A N 1
ATOM 2314 C CA . ALA A 1 308 ? -22.903 4.099 15.850 1.00 98.38 308 ALA A CA 1
ATOM 2315 C C . ALA A 1 308 ? -22.261 4.428 14.493 1.00 98.38 308 ALA A C 1
ATOM 2317 O O . ALA A 1 308 ? -21.677 3.558 13.845 1.00 98.38 308 ALA A O 1
ATOM 2318 N N . GLY A 1 309 ? -22.305 5.707 14.117 1.00 98.06 309 GLY A N 1
ATOM 2319 C CA . GLY A 1 309 ? -21.690 6.212 12.891 1.00 98.06 309 GLY A CA 1
ATOM 2320 C C . GLY A 1 309 ? -22.570 6.089 11.653 1.00 98.06 309 GLY A C 1
ATOM 2321 O O . GLY A 1 309 ? -23.762 5.808 11.737 1.00 98.06 309 GLY A O 1
ATOM 2322 N N . THR A 1 310 ? -21.965 6.348 10.496 1.00 98.50 310 THR A N 1
ATOM 2323 C CA . THR A 1 310 ? -22.606 6.218 9.180 1.00 98.50 310 THR A CA 1
ATOM 2324 C C . THR A 1 310 ? -21.944 5.094 8.397 1.00 98.50 310 THR A C 1
ATOM 2326 O O . THR A 1 310 ? -20.717 5.017 8.347 1.00 98.50 310 THR A O 1
ATOM 2329 N N . VAL A 1 311 ? -22.756 4.228 7.794 1.00 98.56 311 VAL A N 1
ATOM 2330 C CA . VAL A 1 311 ? -22.300 3.067 7.022 1.00 98.56 311 VAL A CA 1
ATOM 2331 C C . VAL A 1 311 ? -22.211 3.418 5.539 1.00 98.56 311 VAL A C 1
ATOM 2333 O O . VAL A 1 311 ? -23.149 3.966 4.967 1.00 98.56 311 VAL A O 1
ATOM 2336 N N . ASN A 1 312 ? -21.104 3.035 4.908 1.00 97.94 312 ASN A N 1
ATOM 2337 C CA . ASN A 1 312 ? -20.978 2.896 3.464 1.00 97.94 312 ASN A CA 1
ATOM 2338 C C . ASN A 1 312 ? -20.710 1.417 3.146 1.00 97.94 312 ASN A C 1
ATOM 2340 O O . ASN A 1 312 ? -19.581 0.943 3.280 1.00 97.94 312 ASN A O 1
ATOM 2344 N N . GLU A 1 313 ? -21.758 0.688 2.748 1.00 95.19 313 GLU A N 1
ATOM 2345 C CA . GLU A 1 313 ? -21.658 -0.747 2.444 1.00 95.19 313 GLU A CA 1
ATOM 2346 C C . GLU A 1 313 ? -20.757 -1.028 1.238 1.00 95.19 313 GLU A C 1
ATOM 2348 O O . GLU A 1 313 ? -20.022 -2.013 1.249 1.00 95.19 313 GLU A O 1
ATOM 2353 N N . ALA A 1 314 ? -20.774 -0.155 0.224 1.00 94.75 314 ALA A N 1
ATOM 2354 C CA . ALA A 1 314 ? -20.011 -0.350 -1.007 1.00 94.75 314 ALA A CA 1
ATOM 2355 C C . ALA A 1 314 ? -18.499 -0.321 -0.756 1.00 94.75 314 ALA A C 1
ATOM 2357 O O . ALA A 1 314 ? -17.755 -1.079 -1.366 1.00 94.75 314 ALA A O 1
ATOM 2358 N N . THR A 1 315 ? -18.037 0.528 0.165 1.00 94.19 315 THR A N 1
ATOM 2359 C CA . THR A 1 315 ? -16.610 0.620 0.510 1.00 94.19 315 THR A CA 1
ATOM 2360 C C . THR A 1 315 ? -16.234 -0.176 1.759 1.00 94.19 315 THR A C 1
ATOM 2362 O O . THR A 1 315 ? -15.044 -0.263 2.075 1.00 94.19 315 THR A O 1
ATOM 2365 N N . GLY A 1 316 ? -17.216 -0.747 2.468 1.00 96.81 316 GLY A N 1
ATOM 2366 C CA . GLY A 1 316 ? -17.015 -1.441 3.741 1.00 96.81 316 GLY A CA 1
ATOM 2367 C C . GLY A 1 316 ? -16.572 -0.504 4.867 1.00 96.81 316 GLY A C 1
ATOM 2368 O O . GLY A 1 316 ? -15.725 -0.877 5.674 1.00 96.81 316 GLY A O 1
ATOM 2369 N N . THR A 1 317 ? -17.088 0.730 4.903 1.00 98.31 317 THR A N 1
ATOM 2370 C CA . THR A 1 317 ? -16.661 1.763 5.865 1.00 98.31 317 THR A CA 1
ATOM 2371 C C . THR A 1 317 ? -17.751 2.090 6.873 1.00 98.31 317 THR A C 1
ATOM 2373 O O . THR A 1 317 ? -18.878 2.399 6.491 1.00 98.31 317 THR A O 1
ATOM 2376 N N . VAL A 1 318 ? -17.393 2.129 8.156 1.00 98.75 318 VAL A N 1
ATOM 2377 C CA . VAL A 1 318 ? -18.191 2.760 9.213 1.00 98.75 318 VAL A CA 1
ATOM 2378 C C . VAL A 1 318 ? -17.470 4.018 9.694 1.00 98.75 318 VAL A C 1
ATOM 2380 O O . VAL A 1 318 ? -16.418 3.938 10.327 1.00 98.75 318 VAL A O 1
ATOM 2383 N N . THR A 1 319 ? -18.037 5.186 9.394 1.00 98.75 319 THR A N 1
ATOM 2384 C CA . THR A 1 319 ? -17.479 6.488 9.784 1.00 98.75 319 THR A CA 1
ATOM 2385 C C . THR A 1 319 ? -18.031 6.914 11.138 1.00 98.75 319 THR A C 1
ATOM 2387 O O . THR A 1 319 ? -19.236 7.136 11.286 1.00 98.75 319 THR A O 1
ATOM 2390 N N . LEU A 1 320 ? -17.151 7.060 12.127 1.00 98.69 320 LEU A N 1
ATOM 2391 C CA . LEU A 1 320 ? -17.488 7.427 13.500 1.00 98.69 320 LEU A CA 1
ATOM 2392 C C . LEU A 1 320 ? -17.001 8.850 13.823 1.00 98.69 320 LEU A C 1
ATOM 2394 O O . LEU A 1 320 ? -15.884 9.220 13.448 1.00 98.69 320 LEU A O 1
ATOM 2398 N N . PRO A 1 321 ? -17.771 9.636 14.594 1.00 97.75 321 PRO A N 1
ATOM 2399 C CA . PRO A 1 321 ? -17.252 10.839 15.237 1.00 97.75 321 PRO A CA 1
ATOM 2400 C C . PRO A 1 321 ? -16.078 10.518 16.174 1.00 97.75 321 PRO A C 1
ATOM 2402 O O . PRO A 1 321 ? -16.083 9.483 16.841 1.00 97.75 321 PRO A O 1
ATOM 2405 N N . ALA A 1 322 ? -15.127 11.448 16.318 1.00 95.50 322 ALA A N 1
ATOM 2406 C CA . ALA A 1 322 ? -13.943 11.305 17.182 1.00 95.50 322 ALA A CA 1
ATOM 2407 C C . ALA A 1 322 ? -14.264 10.996 18.664 1.00 95.50 322 ALA A C 1
ATOM 2409 O O . ALA A 1 322 ? -13.422 10.501 19.416 1.00 95.50 322 ALA A O 1
ATOM 2410 N N . THR A 1 323 ? -15.486 11.309 19.104 1.00 96.19 323 THR A N 1
ATOM 2411 C CA . THR A 1 323 ? -15.971 11.080 20.470 1.00 96.19 323 THR A CA 1
ATOM 2412 C C . THR A 1 323 ? -16.404 9.636 20.728 1.00 96.19 323 THR A C 1
ATOM 2414 O O . THR A 1 323 ? -16.452 9.222 21.888 1.00 96.19 323 THR A O 1
ATOM 2417 N N . VAL A 1 324 ? -16.693 8.850 19.685 1.00 97.88 324 VAL A N 1
ATOM 2418 C CA . VAL A 1 324 ? -17.126 7.455 19.821 1.00 97.88 324 VAL A CA 1
ATOM 2419 C C . VAL A 1 324 ? -15.928 6.576 20.166 1.00 97.88 324 VAL A C 1
ATOM 2421 O O . VAL A 1 324 ? -14.937 6.518 19.444 1.00 97.88 324 VAL A O 1
ATOM 2424 N N . ARG A 1 325 ? -16.021 5.861 21.292 1.00 97.62 325 ARG A N 1
ATOM 2425 C CA . ARG A 1 325 ? -14.958 4.962 21.777 1.00 97.62 325 ARG A CA 1
ATOM 2426 C C . ARG A 1 325 ? -15.240 3.490 21.526 1.00 97.62 325 ARG A C 1
ATOM 2428 O O . ARG A 1 325 ? -14.355 2.658 21.709 1.00 97.62 325 ARG A O 1
ATOM 2435 N N . THR A 1 326 ? -16.466 3.140 21.168 1.00 98.50 326 THR A N 1
ATOM 2436 C CA . THR A 1 326 ? -16.850 1.756 20.904 1.00 98.50 326 THR A CA 1
ATOM 2437 C C . THR A 1 326 ? -17.929 1.730 19.841 1.00 98.50 326 THR A C 1
ATOM 2439 O O . THR A 1 326 ? -18.887 2.497 19.916 1.00 98.50 326 THR A O 1
ATOM 2442 N N . VAL A 1 327 ? -17.764 0.846 18.865 1.00 98.75 327 VAL A N 1
ATOM 2443 C CA . VAL A 1 327 ? -18.791 0.508 17.883 1.00 98.75 327 VAL A CA 1
ATOM 2444 C C . VAL A 1 327 ? -18.815 -1.000 17.705 1.00 98.75 327 VAL A C 1
ATOM 2446 O O . VAL A 1 327 ? -17.765 -1.644 17.675 1.00 98.75 327 VAL A O 1
ATOM 2449 N N . THR A 1 328 ? -20.012 -1.552 17.563 1.00 98.75 328 THR A N 1
ATOM 2450 C CA . THR A 1 328 ? -20.214 -2.926 17.119 1.00 98.75 328 THR A CA 1
ATOM 2451 C C . THR A 1 328 ? -20.855 -2.889 15.742 1.00 98.75 328 THR A C 1
ATOM 2453 O O . THR A 1 328 ? -21.894 -2.257 15.545 1.00 98.75 328 THR A O 1
ATOM 2456 N N . VAL A 1 329 ? -20.210 -3.556 14.792 1.00 98.75 329 VAL A N 1
ATOM 2457 C CA . VAL A 1 329 ? -20.691 -3.768 13.432 1.00 98.75 329 VAL A CA 1
ATOM 2458 C C . VAL A 1 329 ? -21.220 -5.191 13.354 1.00 98.75 329 VAL A C 1
ATOM 2460 O O . VAL A 1 329 ? -20.492 -6.153 13.592 1.00 98.75 329 VAL A O 1
ATOM 2463 N N . GLN A 1 330 ? -22.506 -5.311 13.060 1.00 98.44 330 GLN A N 1
ATOM 2464 C CA . GLN A 1 330 ? -23.166 -6.577 12.809 1.00 98.44 330 GLN A CA 1
ATOM 2465 C C . GLN A 1 330 ? -23.044 -6.902 11.323 1.00 98.44 330 GLN A C 1
ATOM 2467 O O . GLN A 1 330 ? -23.432 -6.089 10.482 1.00 98.44 330 GLN A O 1
ATOM 2472 N N . LEU A 1 331 ? -22.538 -8.088 11.005 1.00 98.19 331 LEU A N 1
ATOM 2473 C CA . LEU A 1 331 ? -22.417 -8.584 9.639 1.00 98.19 331 LEU A CA 1
ATOM 2474 C C . LEU A 1 331 ? -23.651 -9.394 9.219 1.00 98.19 331 LEU A C 1
ATOM 2476 O O . LEU A 1 331 ? -24.342 -9.969 10.064 1.00 98.19 331 LEU A O 1
ATOM 2480 N N . LYS A 1 332 ? -23.921 -9.453 7.909 1.00 98.19 332 LYS A N 1
ATOM 2481 C CA . LYS A 1 332 ? -24.963 -10.315 7.318 1.00 98.19 332 LYS A CA 1
ATOM 2482 C C . LYS A 1 332 ? -24.552 -11.787 7.429 1.00 98.19 332 LYS A C 1
ATOM 2484 O O . LYS A 1 332 ? -25.373 -12.638 7.767 1.00 98.19 332 LYS A O 1
ATOM 2489 N N . HIS A 1 333 ? -23.267 -12.060 7.215 1.00 95.88 333 HIS A N 1
ATOM 2490 C CA . HIS A 1 333 ? -22.635 -13.370 7.362 1.00 95.88 333 HIS A CA 1
ATOM 2491 C C . HIS A 1 333 ? -21.298 -13.237 8.097 1.00 95.88 333 HIS A C 1
ATOM 2493 O O . HIS A 1 333 ? -20.738 -12.144 8.174 1.00 95.88 333 HIS A O 1
ATOM 2499 N N . ALA A 1 334 ? -20.799 -14.334 8.674 1.00 92.44 334 ALA A N 1
ATOM 2500 C CA . ALA A 1 334 ? -19.509 -14.317 9.362 1.00 92.44 334 ALA A CA 1
ATOM 2501 C C . ALA A 1 334 ? -18.393 -13.878 8.399 1.00 92.44 334 ALA A C 1
ATOM 2503 O O . ALA A 1 334 ? -18.499 -14.130 7.198 1.00 92.44 334 ALA A O 1
ATOM 2504 N N . ALA A 1 335 ? -17.387 -13.192 8.948 1.00 83.81 335 ALA A N 1
ATOM 2505 C CA . ALA A 1 335 ? -16.187 -12.798 8.215 1.00 83.81 335 ALA A CA 1
ATOM 2506 C C . ALA A 1 335 ? -15.423 -14.024 7.703 1.00 83.81 335 ALA A C 1
ATOM 2508 O O . ALA A 1 335 ? -15.373 -15.038 8.443 1.00 83.81 335 ALA A O 1
#

Radius of gyration: 20.45 Å; chains: 1; bounding box: 48×60×53 Å

Sequence (335 aa):
MEETSDIDANGYWTIDNYEALMGLAAYRWLAEQVGNTGQAAWAASEYASLLAATDKTLDATIPADHLSYLPCSMIEPNTGNRCANAEDANWAVPFLFGRWAWDGYLFGAPISGPGASLIDATYRYGFARLAGKLPPDTFGGYPTQYYSTAYNAGYGEWGLASSDYRDQGILSYEFMISNGQSGPYSWWESQQFPNAGSPWIGTHPEAGNGSSPHAWGMANASMVLLDSLAAQRADGSLIVGRGVPAAWLRSGQVISLANFPTVGGKHIGLKISTSGVAVTLRLSGQQPAGSVLFQLPAFVGNIAHASAGTVNEATGTVTLPATVRTVTVQLKHAA

Secondary structure (DSSP, 8-state):
---B-TTSS-B-BHHHHHHHHHHHHHHHHHHHHTT-HHHHHHHHHHHHHHHHHHHHHHHHHHHHTT-SS--SBSSS-GGGSGGGSTTBGGGGGGGTTT-IIIIIHHTT----HHHHHTHHHHHHHHHHHHBTTB-TT---BBTTB-SEETTTTGGGGGGGG-SS-TTHHHHHHHHHHHHT-SBTTB--SEEPPB-TT-SSSS--BS-EES-SS-HHHHHHHHHHHHHHHEEE-TTSPEEESTT--GGGGSTT-EEEEEEEEEGGGEEEEEEEEEETTEEEEEEEESPPSS-EEEE-GGGTTTEEEESSSEEETTTTEEEE-TT--EEEEEESS--